Protein AF-A0A0F2NSH7-F1 (afdb_monomer)

pLDDT: mean 72.61, std 19.73, range [30.53, 94.56]

Solvent-accessible surface area (backbone atoms only — not comparable to full-atom values): 13017 Å² total; per-residue (Å²): 133,84,82,76,75,73,79,67,70,44,72,40,100,85,72,36,79,32,65,60,73,48,48,74,20,90,56,78,49,45,64,66,55,52,44,49,55,50,52,48,54,54,48,48,55,54,43,56,77,75,41,66,91,47,46,71,59,52,54,51,50,51,50,55,52,48,52,54,50,49,52,54,49,52,37,37,51,54,41,49,52,52,54,50,53,55,47,52,52,52,50,55,54,46,59,67,54,70,73,72,78,87,75,87,86,79,85,89,83,92,76,82,90,86,90,89,84,82,83,82,83,89,84,89,82,92,80,83,89,84,80,82,79,50,72,64,66,55,44,50,72,76,54,66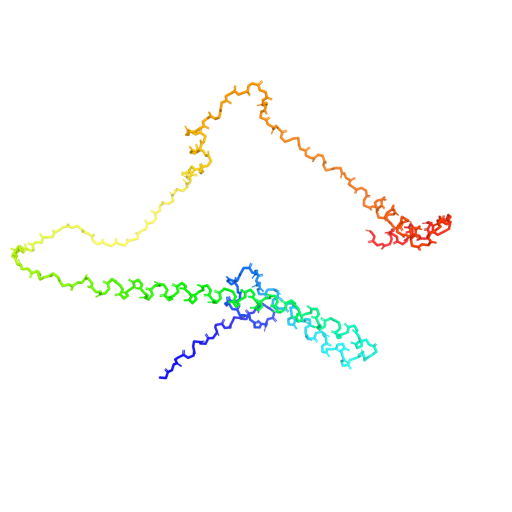,69,80,88,62,96,79,67,72,82,81,73,76,72,77,76,76,77,70,82,71,59,61,66,62,50,52,49,53,49,51,52,52,52,51,25,64,72,67,73,43,84,73,53,73,68,56,50,53,51,51,49,56,51,54,66,73,78,107

Foldseek 3Di:
DDPPPPQPWDADPVRDTDGPLLCPFPPRCDPVNRVVLVVVVVVLVVCVVPPVVCVVVSVVVVVVSVVVVVVSVVRSVVVVVVVVVVVVVVVVVVVVVVPPDDDDDDDDDDDDDDDDDDDDDDDDDDDDDDDPDDVVNVVCVVDVDDPPVPDDPPPPDDPPPPVPPVLVVQLVVVQVVVCVVVVHHDDPVVSVVSSVVSVVVD

Mean predicted aligned error: 22.43 Å

Sequence (202 aa):
MGDKKRQEMTLTASGHQYDRELSRVSVKVSPALQAVIANQHDLIEIIEKNSPDNQIFIDQHRTELSMVEDEIAGAFAGYTRKKEAAKAQRELKREHTAGVHEFPDNGAGSVKKSPRGRSSAEESGYMAGEYVESLDSLADRLSPGLPSAKFQPRTKAASDTVVLDVRRVALGASIRALANFLKRDLTEEEIRSVEKQVDSYL

Structure (mmCIF, N/CA/C/O backbone):
data_AF-A0A0F2NSH7-F1
#
_entry.id   AF-A0A0F2NSH7-F1
#
loop_
_atom_site.group_PDB
_atom_site.id
_atom_site.type_symbol
_atom_site.label_atom_id
_atom_site.label_alt_id
_atom_site.label_comp_id
_atom_site.label_asym_id
_atom_site.label_entity_id
_atom_site.label_seq_id
_atom_site.pdbx_PDB_ins_code
_atom_site.Cartn_x
_atom_site.Cartn_y
_atom_site.Cartn_z
_atom_site.occupancy
_atom_site.B_iso_or_equiv
_atom_site.auth_seq_id
_atom_site.auth_comp_id
_atom_site.auth_asym_id
_atom_site.auth_atom_id
_atom_site.pdbx_PDB_model_num
ATOM 1 N N . MET A 1 1 ? -6.862 7.687 -36.930 1.00 34.91 1 MET A N 1
ATOM 2 C CA . MET A 1 1 ? -7.543 7.615 -35.620 1.00 34.91 1 MET A CA 1
ATOM 3 C C . MET A 1 1 ? -6.711 6.700 -34.745 1.00 34.91 1 MET A C 1
ATOM 5 O O . MET A 1 1 ? -6.406 5.607 -35.192 1.00 34.91 1 MET A O 1
ATOM 9 N N . GLY A 1 2 ? -6.215 7.188 -33.608 1.00 39.38 2 GLY A N 1
ATOM 10 C CA . GLY A 1 2 ? -5.288 6.427 -32.769 1.00 39.38 2 GLY A CA 1
ATOM 11 C C . GLY A 1 2 ? -6.014 5.326 -32.007 1.00 39.38 2 GLY A C 1
ATOM 12 O O . GLY A 1 2 ? -6.948 5.616 -31.260 1.00 39.38 2 GLY A O 1
ATOM 13 N N . ASP A 1 3 ? -5.572 4.084 -32.184 1.00 41.97 3 ASP A N 1
ATOM 14 C CA . ASP A 1 3 ? -6.006 2.956 -31.370 1.00 41.97 3 ASP A CA 1
ATOM 15 C C . ASP A 1 3 ? -5.605 3.215 -29.914 1.00 41.97 3 ASP A C 1
ATOM 17 O O . ASP A 1 3 ? -4.444 3.075 -29.521 1.00 41.97 3 ASP A O 1
ATOM 21 N N . LYS A 1 4 ? -6.578 3.629 -29.094 1.00 49.88 4 LYS A N 1
ATOM 22 C CA . LYS A 1 4 ? -6.453 3.620 -27.636 1.00 49.88 4 LYS A CA 1
ATOM 23 C C . LYS A 1 4 ? -6.295 2.164 -27.220 1.00 49.88 4 LYS A C 1
ATOM 25 O O . LYS A 1 4 ? -7.274 1.430 -27.100 1.00 49.88 4 LYS A O 1
ATOM 30 N N . LYS A 1 5 ? -5.042 1.746 -27.064 1.00 53.28 5 LYS A N 1
ATOM 31 C CA . LYS A 1 5 ? -4.639 0.447 -26.534 1.00 53.28 5 LYS A CA 1
ATOM 32 C C . LYS A 1 5 ? -5.410 0.222 -25.230 1.00 53.28 5 LYS A C 1
ATOM 34 O O . LYS A 1 5 ? -5.138 0.898 -24.242 1.00 53.28 5 LYS A O 1
ATOM 39 N N . ARG A 1 6 ? -6.431 -0.643 -25.258 1.00 56.19 6 ARG A N 1
ATOM 40 C CA . ARG A 1 6 ? -7.222 -0.990 -24.070 1.00 56.19 6 ARG A CA 1
ATOM 41 C C . ARG A 1 6 ? -6.237 -1.472 -23.006 1.00 56.19 6 ARG A C 1
ATOM 43 O O . ARG A 1 6 ? -5.503 -2.423 -23.270 1.00 56.19 6 ARG A O 1
ATOM 50 N N . GLN A 1 7 ? -6.178 -0.788 -21.862 1.00 59.69 7 GLN A N 1
ATOM 51 C CA . GLN A 1 7 ? -5.489 -1.303 -20.679 1.00 59.69 7 GLN A CA 1
ATOM 52 C C . GLN A 1 7 ? -6.007 -2.726 -20.457 1.00 59.69 7 GLN A C 1
ATOM 54 O O . GLN A 1 7 ? -7.215 -2.932 -20.332 1.00 59.69 7 GLN A O 1
ATOM 59 N N . GLU A 1 8 ? -5.115 -3.715 -20.512 1.00 59.03 8 GLU A N 1
ATOM 60 C CA . GLU A 1 8 ? -5.460 -5.099 -20.193 1.00 59.03 8 GLU A CA 1
ATOM 61 C C . GLU A 1 8 ? -5.764 -5.163 -18.696 1.00 59.03 8 GLU A C 1
ATOM 63 O O . GLU A 1 8 ? -4.866 -5.327 -17.871 1.00 59.03 8 GLU A O 1
ATOM 68 N N . MET A 1 9 ? -7.037 -4.972 -18.356 1.00 63.38 9 MET A N 1
ATOM 69 C CA . MET A 1 9 ? -7.551 -5.128 -17.005 1.00 63.38 9 MET A CA 1
ATOM 70 C C . MET A 1 9 ? -7.772 -6.613 -16.742 1.00 63.38 9 MET A C 1
ATOM 72 O O . MET A 1 9 ? -8.576 -7.269 -17.405 1.00 63.38 9 MET A O 1
ATOM 76 N N . THR A 1 10 ? -7.029 -7.148 -15.782 1.00 72.88 10 THR A N 1
ATOM 77 C CA . THR A 1 10 ? -7.166 -8.533 -15.314 1.00 72.88 10 THR A CA 1
ATOM 78 C C . THR A 1 10 ? -7.850 -8.539 -13.956 1.00 72.88 10 THR A C 1
ATOM 80 O O . THR A 1 10 ? -7.548 -7.693 -13.123 1.00 72.88 10 THR A O 1
ATOM 83 N N . LEU A 1 11 ? -8.772 -9.474 -13.727 1.00 73.69 11 LEU A N 1
ATOM 84 C CA . LEU A 1 11 ? -9.446 -9.619 -12.436 1.00 73.69 11 LEU A CA 1
ATOM 85 C C . LEU A 1 11 ? -8.597 -10.460 -11.480 1.00 73.69 11 LEU A C 1
ATOM 87 O O . LEU A 1 11 ? -8.013 -11.471 -11.875 1.00 73.69 11 LEU A O 1
ATOM 91 N N . THR A 1 12 ? -8.537 -10.047 -10.218 1.00 72.44 12 THR A N 1
ATOM 92 C CA . THR A 1 12 ? -7.948 -10.834 -9.133 1.00 72.44 12 THR A CA 1
ATOM 93 C C . THR A 1 12 ? -8.912 -11.928 -8.669 1.00 72.44 12 THR A C 1
ATOM 95 O O . THR A 1 12 ? -10.106 -11.900 -8.967 1.00 72.44 12 THR A O 1
ATOM 98 N N . ALA A 1 13 ? -8.412 -12.893 -7.888 1.00 72.44 13 ALA A N 1
ATOM 99 C CA . ALA A 1 13 ? -9.240 -13.952 -7.301 1.00 72.44 13 ALA A CA 1
ATOM 100 C C . ALA A 1 13 ? -10.378 -13.419 -6.401 1.00 72.44 13 ALA A C 1
ATOM 102 O O . ALA A 1 13 ? -11.370 -14.112 -6.208 1.00 72.44 13 ALA A O 1
ATOM 103 N N . SER A 1 14 ? -10.256 -12.189 -5.884 1.00 71.00 14 SER A N 1
ATOM 104 C CA . SER A 1 14 ? -11.291 -11.496 -5.105 1.00 71.00 14 SER A CA 1
ATOM 105 C C . SER A 1 14 ? -12.252 -10.659 -5.963 1.00 71.00 14 SER A C 1
ATOM 107 O O . SER A 1 14 ? -13.019 -9.871 -5.419 1.00 71.00 14 SER A O 1
ATOM 109 N N . GLY A 1 15 ? -12.195 -10.765 -7.294 1.00 77.50 15 GLY A N 1
ATOM 110 C CA . GLY A 1 15 ? -13.061 -10.017 -8.213 1.00 77.50 15 GLY A CA 1
ATOM 111 C C . GLY A 1 15 ? -12.675 -8.549 -8.414 1.00 77.50 15 GLY A C 1
ATOM 112 O O . GLY A 1 15 ? -13.420 -7.810 -9.051 1.00 77.50 15 GLY A O 1
ATOM 113 N N . HIS A 1 16 ? -11.518 -8.120 -7.911 1.00 76.25 16 HIS A N 1
ATOM 114 C CA . HIS A 1 16 ? -11.056 -6.741 -8.044 1.00 76.25 16 HIS A CA 1
ATOM 115 C C . HIS A 1 16 ? -10.279 -6.540 -9.345 1.00 76.25 16 HIS A C 1
ATOM 117 O O . HIS A 1 16 ? -9.575 -7.439 -9.812 1.00 76.25 16 HIS A O 1
ATOM 123 N N . GLN A 1 17 ? -10.406 -5.360 -9.950 1.00 79.19 17 GLN A N 1
ATOM 124 C CA . GLN A 1 17 ? -9.679 -5.024 -11.173 1.00 79.19 17 GLN A CA 1
ATOM 125 C C . GLN A 1 17 ? -8.213 -4.721 -10.853 1.00 79.19 17 GLN A C 1
ATOM 127 O O . GLN A 1 17 ? -7.920 -3.988 -9.913 1.00 79.19 17 GLN A O 1
ATOM 132 N N . TYR A 1 18 ? -7.301 -5.286 -11.646 1.00 80.88 18 TYR A N 1
ATOM 133 C CA . TYR A 1 18 ? -5.862 -5.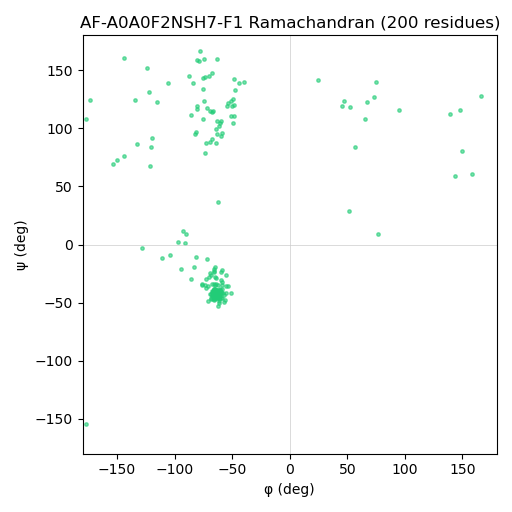094 -11.511 1.00 80.88 18 TYR A CA 1
ATOM 134 C C . TYR A 1 18 ? -5.231 -4.538 -12.794 1.00 80.88 18 TYR A C 1
ATOM 136 O O . TYR A 1 18 ? -5.441 -5.094 -13.880 1.00 80.88 18 TYR A O 1
ATOM 144 N N . ASP A 1 19 ? -4.409 -3.487 -12.664 1.00 79.50 19 ASP A N 1
ATOM 145 C CA . ASP A 1 19 ? -3.621 -2.930 -13.774 1.00 79.50 19 ASP A CA 1
ATOM 146 C C . ASP A 1 19 ? -2.288 -3.678 -13.937 1.00 79.50 19 ASP A C 1
ATOM 148 O O . ASP A 1 19 ? -1.359 -3.572 -13.128 1.00 79.50 19 ASP A O 1
ATOM 152 N N . ARG A 1 20 ? -2.174 -4.408 -15.049 1.00 79.38 20 ARG A N 1
ATOM 153 C CA . ARG A 1 20 ? -0.990 -5.193 -15.399 1.00 79.38 20 ARG A CA 1
ATOM 154 C C . ARG A 1 20 ? 0.255 -4.342 -15.644 1.00 79.38 20 ARG A C 1
ATOM 156 O O . ARG A 1 20 ? 1.365 -4.846 -15.456 1.00 79.38 20 ARG A O 1
ATOM 163 N N . GLU A 1 21 ? 0.129 -3.090 -16.074 1.00 76.94 21 GLU A N 1
ATOM 164 C CA . GLU A 1 21 ? 1.295 -2.233 -16.296 1.00 76.94 21 GLU A CA 1
ATOM 165 C C . GLU A 1 21 ? 1.936 -1.782 -14.972 1.00 76.94 21 GLU A C 1
ATOM 167 O O . GLU A 1 21 ? 3.164 -1.672 -14.910 1.00 76.94 21 GLU A O 1
ATOM 172 N N . LEU A 1 22 ? 1.149 -1.658 -13.895 1.00 75.62 22 LEU A N 1
ATOM 173 C CA . LEU A 1 22 ? 1.652 -1.368 -12.545 1.00 75.62 22 LEU A CA 1
ATOM 174 C C . LEU A 1 22 ? 2.522 -2.505 -11.974 1.00 75.62 22 LEU A C 1
ATOM 176 O O . LEU A 1 22 ? 3.426 -2.244 -11.183 1.00 75.62 22 LEU A O 1
ATOM 180 N N . SER A 1 23 ? 2.356 -3.748 -12.446 1.00 72.25 23 SER A N 1
ATOM 181 C CA . SER A 1 23 ? 3.211 -4.892 -12.061 1.00 72.25 23 SER A CA 1
ATOM 182 C C . SER A 1 23 ? 4.697 -4.715 -12.399 1.00 72.25 23 SER A C 1
ATOM 184 O O . SER A 1 23 ? 5.554 -5.384 -11.822 1.00 72.25 23 SER A O 1
ATOM 186 N N . ARG A 1 24 ? 5.010 -3.863 -13.384 1.00 73.69 24 ARG A N 1
ATOM 187 C CA . ARG A 1 24 ? 6.348 -3.742 -13.994 1.00 73.69 24 ARG A CA 1
ATOM 188 C C . ARG A 1 24 ? 7.182 -2.607 -13.405 1.00 73.69 24 ARG A C 1
ATOM 190 O O . ARG A 1 24 ? 8.288 -2.346 -13.878 1.00 73.69 24 ARG A O 1
ATOM 197 N N . VAL A 1 25 ? 6.632 -1.916 -12.416 1.00 77.12 25 VAL A N 1
ATOM 198 C CA . VAL A 1 25 ? 7.224 -0.755 -11.762 1.00 77.12 25 VAL A CA 1
ATOM 199 C C . VAL A 1 25 ? 8.257 -1.195 -10.721 1.00 77.12 25 VAL A C 1
ATOM 201 O O . VAL A 1 25 ? 8.249 -2.333 -10.259 1.00 77.12 25 VAL A O 1
ATOM 204 N N . SER A 1 26 ? 9.181 -0.302 -10.351 1.00 72.06 26 SER A N 1
ATOM 205 C CA . SER A 1 26 ? 10.174 -0.562 -9.296 1.00 72.06 26 SER A CA 1
ATOM 206 C C . SER A 1 26 ? 9.540 -0.865 -7.936 1.00 72.06 26 SER A C 1
ATOM 208 O O . SER A 1 26 ? 10.095 -1.643 -7.164 1.00 72.06 26 SER A O 1
ATOM 210 N N . VAL A 1 27 ? 8.371 -0.283 -7.665 1.00 77.88 27 VAL A N 1
ATOM 211 C CA . VAL A 1 27 ? 7.488 -0.689 -6.573 1.00 77.88 27 VAL A CA 1
ATOM 212 C C . VAL A 1 27 ? 6.705 -1.909 -7.055 1.00 77.88 27 VAL A C 1
ATOM 214 O O . VAL A 1 27 ? 5.991 -1.835 -8.054 1.00 77.88 27 VAL A O 1
ATOM 217 N N . LYS A 1 28 ? 6.863 -3.051 -6.376 1.00 78.69 28 LYS A N 1
ATOM 218 C CA . LYS A 1 28 ? 6.169 -4.298 -6.731 1.00 78.69 28 LYS A CA 1
ATOM 219 C C . LYS A 1 28 ? 4.693 -4.197 -6.358 1.00 78.69 28 LYS A C 1
ATOM 221 O O . LYS A 1 28 ? 4.287 -4.626 -5.281 1.00 78.69 28 LYS A O 1
ATOM 226 N N . VAL A 1 29 ? 3.886 -3.663 -7.265 1.00 80.56 29 VAL A N 1
ATOM 227 C CA . VAL A 1 29 ? 2.437 -3.596 -7.083 1.00 80.56 29 VAL A CA 1
ATOM 228 C C . VAL A 1 29 ? 1.831 -4.936 -7.477 1.00 80.56 29 VAL A C 1
ATOM 230 O O . VAL A 1 29 ? 1.600 -5.215 -8.654 1.00 80.56 29 VAL A O 1
ATOM 233 N N . SER A 1 30 ? 1.624 -5.809 -6.492 1.00 84.12 30 SER A N 1
ATOM 234 C CA . SER A 1 30 ? 1.001 -7.112 -6.715 1.00 84.12 30 SER A CA 1
ATOM 235 C C . SER A 1 30 ? -0.525 -6.988 -6.840 1.00 84.12 30 SER A C 1
ATOM 237 O O . SER A 1 30 ? -1.114 -6.044 -6.307 1.00 84.12 30 SER A O 1
ATOM 239 N N . PRO A 1 31 ? -1.194 -7.962 -7.483 1.00 84.06 31 PRO A N 1
ATOM 240 C CA . PRO A 1 31 ? -2.654 -8.050 -7.472 1.00 84.06 31 PRO A CA 1
ATOM 241 C C . PRO A 1 31 ? -3.264 -8.040 -6.070 1.00 84.06 31 PRO A C 1
ATOM 243 O O . PRO A 1 31 ? -4.307 -7.433 -5.851 1.00 84.06 31 PRO A O 1
ATOM 246 N N . ALA A 1 32 ? -2.581 -8.660 -5.106 1.00 84.94 32 ALA A N 1
ATOM 247 C CA . ALA A 1 32 ? -3.005 -8.651 -3.714 1.00 84.94 32 ALA A CA 1
ATOM 248 C C . ALA A 1 32 ? -2.973 -7.237 -3.113 1.00 84.94 32 ALA A C 1
ATOM 250 O O . ALA A 1 32 ? -3.920 -6.857 -2.438 1.00 84.94 32 ALA A O 1
ATOM 251 N N . LEU A 1 33 ? -1.935 -6.440 -3.394 1.00 88.00 33 LEU A N 1
ATOM 252 C CA . LEU A 1 33 ? -1.833 -5.072 -2.878 1.00 88.00 33 LEU A CA 1
ATOM 253 C C . LEU A 1 33 ? -2.955 -4.174 -3.413 1.00 88.00 33 LEU A C 1
ATOM 255 O O . LEU A 1 33 ? -3.568 -3.451 -2.637 1.00 88.00 33 LEU A O 1
ATOM 259 N N . GLN A 1 34 ? -3.268 -4.256 -4.709 1.00 87.06 34 GLN A N 1
ATOM 260 C CA . GLN A 1 34 ? -4.369 -3.472 -5.286 1.00 87.06 34 GLN A CA 1
ATOM 261 C C . GLN A 1 34 ? -5.731 -3.890 -4.722 1.00 87.06 34 GLN A C 1
ATOM 263 O O . GLN A 1 34 ? -6.562 -3.034 -4.443 1.00 87.06 34 GLN A O 1
ATOM 268 N N . ALA A 1 35 ? -5.940 -5.191 -4.490 1.00 88.88 35 ALA A N 1
ATOM 269 C CA . ALA A 1 35 ? -7.152 -5.673 -3.835 1.00 88.88 35 ALA A CA 1
ATOM 270 C C . ALA A 1 35 ? -7.257 -5.181 -2.382 1.00 88.88 35 ALA A C 1
ATOM 272 O O . ALA A 1 35 ? -8.342 -4.827 -1.942 1.00 88.88 35 ALA A O 1
ATOM 273 N N . VAL A 1 36 ? -6.144 -5.117 -1.641 1.00 91.62 36 VAL A N 1
ATOM 274 C CA . VAL A 1 36 ? -6.137 -4.552 -0.283 1.00 91.62 36 VAL A CA 1
ATOM 275 C C . VAL A 1 36 ? -6.475 -3.064 -0.312 1.00 91.62 36 VAL A C 1
ATOM 277 O O . VAL A 1 36 ? -7.334 -2.652 0.453 1.00 91.62 36 VAL A O 1
ATOM 280 N N . ILE A 1 37 ? -5.857 -2.279 -1.198 1.00 91.88 37 ILE A N 1
ATOM 281 C CA . ILE A 1 37 ? -6.139 -0.839 -1.346 1.00 91.88 37 ILE A CA 1
ATOM 282 C C . ILE A 1 37 ? -7.630 -0.607 -1.622 1.00 91.88 37 ILE A C 1
ATOM 284 O O . ILE A 1 37 ? -8.271 0.180 -0.931 1.00 91.88 37 ILE A O 1
ATOM 288 N N . ALA A 1 38 ? -8.206 -1.352 -2.565 1.00 91.12 38 ALA A N 1
ATOM 289 C CA . ALA A 1 38 ? -9.626 -1.252 -2.883 1.00 91.12 38 ALA A CA 1
ATOM 290 C C . ALA A 1 38 ? -10.530 -1.668 -1.707 1.00 91.12 38 ALA A C 1
ATOM 292 O O . ALA A 1 38 ? -11.441 -0.929 -1.350 1.00 91.12 38 ALA A O 1
ATOM 293 N N . ASN A 1 39 ? -10.222 -2.784 -1.036 1.00 93.69 39 ASN A N 1
ATOM 294 C CA . ASN A 1 39 ? -10.959 -3.210 0.156 1.00 93.69 39 ASN A CA 1
ATOM 295 C C . ASN A 1 39 ? -10.921 -2.154 1.277 1.00 93.69 39 ASN A C 1
ATOM 297 O O . ASN A 1 39 ? -11.879 -2.035 2.036 1.00 93.69 39 ASN A O 1
ATOM 301 N N . GLN A 1 40 ? -9.812 -1.420 1.426 1.00 93.56 40 GLN A N 1
ATOM 302 C CA . GLN A 1 40 ? -9.699 -0.367 2.438 1.00 93.56 40 GLN A CA 1
ATOM 303 C C . GLN A 1 40 ? -10.534 0.866 2.074 1.00 93.56 40 GLN A C 1
ATOM 305 O O . GLN A 1 40 ? -11.168 1.434 2.960 1.00 93.56 40 GLN A O 1
ATOM 310 N N . HIS A 1 41 ? -10.618 1.239 0.792 1.00 93.56 41 HIS A N 1
ATOM 311 C CA . HIS A 1 41 ? -11.558 2.274 0.336 1.00 93.56 41 HIS A CA 1
ATOM 312 C C . HIS A 1 41 ? -13.010 1.888 0.637 1.00 93.56 41 HIS A C 1
ATOM 314 O O . HIS A 1 41 ? -13.741 2.681 1.231 1.00 93.56 41 HIS A O 1
ATOM 320 N N . ASP A 1 42 ? -13.399 0.647 0.332 1.00 92.81 42 ASP A N 1
ATOM 321 C CA . ASP A 1 42 ? -14.736 0.131 0.646 1.00 92.81 42 ASP A CA 1
ATOM 322 C C . ASP A 1 42 ? -15.010 0.154 2.159 1.00 92.81 42 ASP A C 1
ATOM 324 O O . ASP A 1 42 ? -16.087 0.550 2.611 1.00 92.81 42 ASP A O 1
ATOM 328 N N . LEU A 1 43 ? -14.022 -0.243 2.967 1.00 91.19 43 LEU A N 1
ATOM 329 C CA . LEU A 1 43 ? -14.136 -0.234 4.422 1.00 91.19 43 LEU A CA 1
ATOM 330 C C . LEU A 1 43 ? -14.314 1.189 4.964 1.00 91.19 43 LEU A C 1
ATOM 332 O O . LEU A 1 43 ? -15.170 1.410 5.821 1.00 91.19 43 LEU A O 1
ATOM 336 N N . ILE A 1 44 ? -13.549 2.152 4.448 1.00 92.69 44 ILE A N 1
ATOM 337 C CA . ILE A 1 44 ? -13.683 3.569 4.798 1.00 92.69 44 ILE A CA 1
ATOM 338 C C . ILE A 1 44 ? -15.096 4.061 4.478 1.00 92.69 44 ILE A C 1
ATOM 340 O O . ILE A 1 44 ? -15.723 4.674 5.340 1.00 92.69 44 ILE A O 1
ATOM 344 N N . GLU A 1 45 ? -15.639 3.752 3.298 1.00 91.06 45 GLU A N 1
ATOM 345 C CA . GLU A 1 45 ? -17.009 4.146 2.950 1.00 91.06 45 GLU A CA 1
ATOM 346 C C . GLU A 1 45 ? -18.063 3.549 3.890 1.00 91.06 45 GLU A C 1
ATOM 348 O O . GLU A 1 45 ? -19.048 4.210 4.231 1.00 91.06 45 GLU A O 1
ATOM 353 N N . ILE A 1 46 ? -17.892 2.287 4.293 1.00 91.19 46 ILE A N 1
ATOM 354 C CA . ILE A 1 46 ? -18.815 1.620 5.217 1.00 91.19 46 ILE A CA 1
ATOM 355 C C . ILE A 1 46 ? -18.738 2.270 6.600 1.00 91.19 46 ILE A C 1
ATOM 357 O O . ILE A 1 46 ? -19.777 2.512 7.217 1.00 91.19 46 ILE A O 1
ATOM 361 N N . ILE A 1 47 ? -17.535 2.561 7.096 1.00 89.81 47 ILE A N 1
ATOM 362 C CA . ILE A 1 47 ? -17.346 3.169 8.417 1.00 89.81 47 ILE A CA 1
ATOM 363 C C . ILE A 1 47 ? -17.869 4.608 8.425 1.00 89.81 47 ILE A C 1
ATOM 365 O O . ILE A 1 47 ? -18.581 4.978 9.353 1.00 89.81 47 ILE A O 1
ATOM 369 N N . GLU A 1 48 ? -17.608 5.393 7.379 1.00 88.81 48 GLU A N 1
ATOM 370 C CA . GLU A 1 48 ? -18.088 6.777 7.259 1.00 88.81 48 GLU A CA 1
ATOM 371 C C . GLU A 1 48 ? -19.621 6.861 7.313 1.00 88.81 48 GLU A C 1
ATOM 373 O O . GLU A 1 48 ? -20.180 7.728 7.982 1.00 88.81 48 GLU A O 1
ATOM 378 N N . LYS A 1 49 ? -20.320 5.901 6.694 1.00 88.94 49 LYS A N 1
ATOM 379 C CA . LYS A 1 49 ? -21.791 5.823 6.726 1.00 88.94 49 LYS A CA 1
ATOM 380 C C . LYS A 1 49 ? -22.355 5.428 8.096 1.00 88.94 49 LYS A C 1
ATOM 382 O O . LYS A 1 49 ? -23.491 5.783 8.398 1.00 88.94 49 LYS A O 1
ATOM 387 N N . ASN A 1 50 ? -21.601 4.681 8.905 1.00 89.62 50 ASN A N 1
ATOM 388 C CA . ASN A 1 50 ? -22.094 4.075 10.150 1.00 89.62 50 ASN A CA 1
ATOM 389 C C . ASN A 1 50 ? -21.503 4.689 11.431 1.00 89.62 50 ASN A C 1
ATOM 391 O O . ASN A 1 50 ? -21.959 4.366 12.527 1.00 89.62 50 ASN A O 1
ATOM 395 N N . SER A 1 51 ? -20.464 5.522 11.345 1.00 85.81 51 SER A N 1
ATOM 396 C CA . SER A 1 51 ? -19.728 6.034 12.510 1.00 85.81 51 SER A CA 1
ATOM 397 C C . SER A 1 51 ? -19.134 7.428 12.248 1.00 85.81 51 SER A C 1
ATOM 399 O O . SER A 1 51 ? -17.915 7.561 12.116 1.00 85.81 51 SER A O 1
ATOM 401 N N . PRO A 1 52 ? -19.974 8.481 12.211 1.00 82.12 52 PRO A N 1
ATOM 402 C CA . PRO A 1 52 ? -19.535 9.848 11.911 1.00 82.12 52 PRO A CA 1
ATOM 403 C C . PRO A 1 52 ? -18.606 10.438 12.984 1.00 82.12 52 PRO A C 1
ATOM 405 O O . PRO A 1 52 ? -17.798 11.313 12.689 1.00 82.12 52 PRO A O 1
ATOM 408 N N . ASP A 1 53 ? -18.658 9.931 14.218 1.00 87.62 53 ASP A N 1
ATOM 409 C CA . ASP A 1 53 ? -17.802 10.398 15.319 1.00 87.62 53 ASP A CA 1
ATOM 410 C C . ASP A 1 53 ? -16.309 10.113 15.071 1.00 87.62 53 ASP A C 1
ATOM 412 O O . ASP A 1 53 ? -15.437 10.760 15.650 1.00 87.62 53 ASP A O 1
ATOM 416 N N . ASN A 1 54 ? -16.002 9.177 14.167 1.00 87.44 54 ASN A N 1
ATOM 417 C CA . ASN A 1 54 ? -14.638 8.791 13.816 1.00 87.44 54 ASN A CA 1
ATOM 418 C C . ASN A 1 54 ? -14.077 9.558 12.609 1.00 87.44 54 ASN A C 1
ATOM 420 O O . ASN A 1 54 ? -13.018 9.177 12.112 1.00 87.44 54 ASN A O 1
ATOM 424 N N . GLN A 1 55 ? -14.736 10.629 12.143 1.00 88.44 55 GLN A N 1
ATOM 425 C CA . GLN A 1 55 ? -14.363 11.332 10.907 1.00 88.44 55 GLN A CA 1
ATOM 426 C C . GLN A 1 55 ? -12.875 11.706 10.845 1.00 88.44 55 GLN A C 1
ATOM 428 O O . GLN A 1 55 ? -12.231 11.484 9.827 1.00 88.44 55 GLN A O 1
ATOM 433 N N . ILE A 1 56 ? -12.293 12.175 11.954 1.00 90.69 56 ILE A N 1
ATOM 434 C CA . ILE A 1 56 ? -10.868 12.548 12.023 1.00 90.69 56 ILE A CA 1
ATOM 435 C C . ILE A 1 56 ? -9.957 11.353 11.701 1.00 90.69 56 ILE A C 1
ATOM 437 O O . ILE A 1 56 ? -8.965 11.497 10.990 1.00 90.69 56 ILE A O 1
ATOM 441 N N . PHE A 1 57 ? -10.292 10.162 12.199 1.00 92.44 57 PHE A N 1
ATOM 442 C CA . PHE A 1 57 ? -9.523 8.946 11.933 1.00 92.44 57 PHE A CA 1
ATOM 443 C C . PHE A 1 57 ? -9.737 8.437 10.507 1.00 92.44 57 PHE A C 1
ATOM 445 O O . PHE A 1 57 ? -8.801 7.930 9.895 1.00 92.44 57 PHE A O 1
ATOM 452 N N . ILE A 1 58 ? -10.948 8.597 9.968 1.00 92.69 58 ILE A N 1
ATOM 453 C CA . ILE A 1 58 ? -11.282 8.235 8.585 1.00 92.69 58 ILE A CA 1
ATOM 454 C C . ILE A 1 58 ? -10.515 9.128 7.604 1.00 92.69 58 ILE A C 1
ATOM 456 O O . ILE A 1 58 ? -9.903 8.621 6.666 1.00 92.69 58 ILE A O 1
ATOM 460 N N . ASP A 1 59 ? -10.492 10.438 7.845 1.00 92.25 59 ASP A N 1
ATOM 461 C CA . ASP A 1 59 ? -9.780 11.409 7.012 1.00 92.25 59 ASP A CA 1
ATOM 462 C C . ASP A 1 59 ? -8.261 11.193 7.077 1.00 92.25 59 ASP A C 1
ATOM 464 O O . ASP A 1 59 ? -7.574 11.236 6.051 1.00 92.25 59 ASP A O 1
ATOM 468 N N . GLN A 1 60 ? -7.731 10.884 8.266 1.00 94.38 60 GLN A N 1
ATOM 469 C CA . GLN A 1 60 ? -6.328 10.506 8.430 1.00 94.38 60 GLN A CA 1
ATOM 470 C C . GLN A 1 60 ? -6.002 9.235 7.637 1.00 94.38 60 GLN A C 1
ATOM 472 O O . GLN A 1 60 ? -5.045 9.226 6.865 1.00 94.38 60 GLN A O 1
ATOM 477 N N . HIS A 1 61 ? -6.826 8.190 7.763 1.00 94.12 61 HIS A N 1
ATOM 478 C CA . HIS A 1 61 ? -6.629 6.944 7.026 1.00 94.12 61 HIS A CA 1
ATOM 479 C C . HIS A 1 61 ? -6.701 7.184 5.511 1.00 94.12 61 HIS A C 1
ATOM 481 O O . HIS A 1 61 ? -5.827 6.719 4.787 1.00 94.12 61 HIS A O 1
ATOM 487 N N . ARG A 1 62 ? -7.674 7.965 5.016 1.00 93.56 62 ARG A N 1
ATOM 488 C CA . ARG A 1 62 ? -7.757 8.361 3.596 1.00 93.56 62 ARG A CA 1
ATOM 489 C C . ARG A 1 62 ? -6.485 9.044 3.114 1.00 93.56 62 ARG A C 1
ATOM 491 O O . ARG A 1 62 ? -6.020 8.761 2.014 1.00 93.56 62 ARG A O 1
ATOM 498 N N . THR A 1 63 ? -5.922 9.926 3.935 1.00 94.56 63 THR A N 1
ATOM 499 C CA . THR A 1 63 ? -4.683 10.636 3.604 1.00 94.56 63 THR A CA 1
ATOM 500 C C . THR A 1 63 ? -3.509 9.663 3.499 1.00 94.56 63 THR A C 1
ATOM 502 O O . THR A 1 63 ? -2.763 9.709 2.525 1.00 94.56 63 THR A O 1
ATOM 505 N N . GLU A 1 64 ? -3.371 8.736 4.448 1.00 93.62 64 GLU A N 1
ATOM 506 C CA . GLU A 1 64 ? -2.331 7.699 4.415 1.00 93.62 64 GLU A CA 1
ATOM 507 C C . GLU A 1 64 ? -2.469 6.787 3.189 1.00 93.62 64 GLU A C 1
ATOM 509 O O . GLU A 1 64 ? -1.482 6.486 2.517 1.00 93.62 64 GLU A O 1
ATOM 514 N N . LEU A 1 65 ? -3.699 6.402 2.850 1.00 94.56 65 LEU A N 1
ATOM 515 C CA . LEU A 1 65 ? -4.005 5.587 1.676 1.00 94.56 65 LEU A CA 1
ATOM 516 C C . LEU A 1 65 ? -3.660 6.327 0.375 1.00 94.56 65 LEU A C 1
ATOM 518 O O . LEU A 1 65 ? -3.005 5.757 -0.497 1.00 94.56 65 LEU A O 1
ATOM 522 N N . SER A 1 66 ? -3.995 7.618 0.291 1.00 93.69 66 SER A N 1
ATOM 523 C CA . SER A 1 66 ? -3.617 8.486 -0.829 1.00 93.69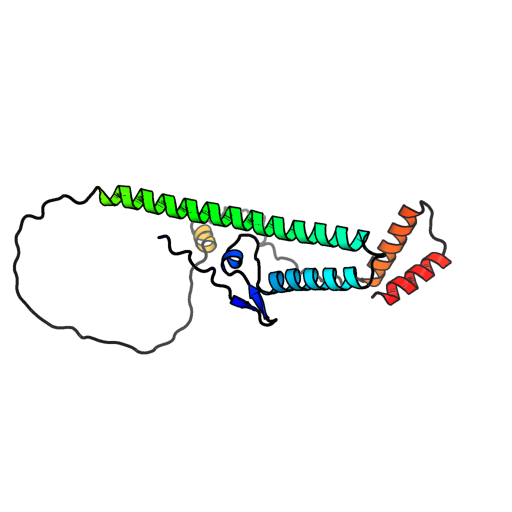 66 SER A CA 1
ATOM 524 C C . SER A 1 66 ? -2.098 8.604 -0.977 1.00 93.69 66 SER A C 1
ATOM 526 O O . SER A 1 66 ? -1.594 8.578 -2.095 1.00 93.69 66 SER A O 1
ATOM 528 N N . MET A 1 67 ? -1.341 8.688 0.123 1.00 92.62 67 MET A N 1
ATOM 529 C CA . MET A 1 67 ? 0.127 8.731 0.064 1.00 92.62 67 MET A CA 1
ATOM 530 C C . MET A 1 67 ? 0.721 7.450 -0.535 1.00 92.62 67 MET A C 1
ATOM 532 O O . MET A 1 67 ? 1.673 7.512 -1.315 1.00 92.62 67 MET A O 1
ATOM 536 N N . VAL A 1 68 ? 0.156 6.287 -0.195 1.00 91.69 68 VAL A N 1
ATOM 537 C CA . VAL A 1 68 ? 0.569 5.000 -0.776 1.00 91.69 68 VAL A CA 1
ATOM 538 C C . VAL A 1 68 ? 0.277 4.968 -2.278 1.00 91.69 68 VAL A C 1
ATOM 540 O O . VAL A 1 68 ? 1.117 4.530 -3.070 1.00 91.69 68 VAL A O 1
ATOM 543 N N . GLU A 1 69 ? -0.894 5.452 -2.691 1.00 91.56 69 GLU A N 1
ATOM 544 C CA . GLU A 1 69 ? -1.273 5.544 -4.103 1.00 91.56 69 GLU A CA 1
ATOM 545 C C . GLU A 1 69 ? -0.368 6.508 -4.883 1.00 91.56 69 GLU A C 1
ATOM 547 O O . GLU A 1 69 ? 0.068 6.176 -5.990 1.00 91.56 69 GLU A O 1
ATOM 552 N N . ASP A 1 70 ? -0.001 7.646 -4.292 1.00 91.88 70 ASP A N 1
ATOM 553 C CA . ASP A 1 70 ? 0.923 8.619 -4.880 1.00 91.88 70 ASP A CA 1
ATOM 554 C C . ASP A 1 70 ? 2.331 8.041 -5.070 1.00 91.88 70 ASP A C 1
ATOM 556 O O . ASP A 1 70 ? 2.967 8.274 -6.104 1.00 91.88 70 ASP A O 1
ATOM 560 N N . GLU A 1 71 ? 2.828 7.242 -4.122 1.00 90.44 71 GLU A N 1
ATOM 561 C CA . GLU A 1 71 ? 4.119 6.562 -4.261 1.00 90.44 71 GLU A CA 1
ATOM 562 C C . GLU A 1 71 ? 4.094 5.551 -5.420 1.00 90.44 71 GLU A C 1
ATOM 564 O O . GLU A 1 71 ? 5.012 5.508 -6.252 1.00 90.44 71 GLU A O 1
ATOM 569 N N . ILE A 1 72 ? 3.007 4.781 -5.531 1.00 90.00 72 ILE A N 1
ATOM 570 C CA . ILE A 1 72 ? 2.783 3.848 -6.640 1.00 90.00 72 ILE A CA 1
ATOM 571 C C . ILE A 1 72 ? 2.719 4.601 -7.977 1.00 90.00 72 ILE A C 1
ATOM 573 O O . ILE A 1 72 ? 3.387 4.210 -8.944 1.00 90.00 72 ILE A O 1
ATOM 577 N N . ALA A 1 73 ? 1.961 5.696 -8.037 1.00 88.88 73 ALA A N 1
ATOM 578 C CA . ALA A 1 73 ? 1.808 6.522 -9.228 1.00 88.88 73 ALA A CA 1
ATOM 579 C C . ALA A 1 73 ? 3.134 7.175 -9.640 1.00 88.88 73 ALA A C 1
ATOM 581 O O . ALA A 1 73 ? 3.507 7.141 -10.817 1.00 88.88 73 ALA A O 1
ATOM 582 N N . GLY A 1 74 ? 3.896 7.707 -8.683 1.00 88.75 74 GLY A N 1
ATOM 583 C CA . GLY A 1 74 ? 5.214 8.295 -8.912 1.00 88.75 74 GLY A CA 1
ATOM 584 C C . GLY A 1 74 ? 6.207 7.274 -9.466 1.00 88.75 74 GLY A C 1
ATOM 585 O O . GLY A 1 74 ? 6.907 7.538 -10.454 1.00 88.75 74 GLY A O 1
ATOM 586 N N . ALA A 1 75 ? 6.217 6.067 -8.903 1.00 86.81 75 ALA A N 1
ATOM 587 C CA . ALA A 1 75 ? 7.041 4.981 -9.407 1.00 86.81 75 ALA A CA 1
ATOM 588 C C . ALA A 1 75 ? 6.619 4.568 -10.833 1.00 86.81 75 ALA A C 1
ATOM 590 O O . ALA A 1 75 ? 7.479 4.372 -11.703 1.00 86.81 75 ALA A O 1
ATOM 591 N N . PHE A 1 76 ? 5.313 4.493 -11.115 1.00 87.69 76 PHE A N 1
ATOM 592 C CA . PHE A 1 76 ? 4.791 4.162 -12.444 1.00 87.69 76 PHE A CA 1
ATOM 593 C C . PHE A 1 76 ? 5.102 5.238 -13.486 1.00 87.69 76 PHE A C 1
ATOM 595 O O . PHE A 1 76 ? 5.500 4.919 -14.610 1.00 87.69 76 PHE A O 1
ATOM 602 N N . ALA A 1 77 ? 5.001 6.515 -13.122 1.00 87.12 77 ALA A N 1
ATOM 603 C CA . ALA A 1 77 ? 5.410 7.623 -13.975 1.00 87.12 77 ALA A CA 1
ATOM 604 C C . ALA A 1 77 ? 6.906 7.526 -14.314 1.00 87.12 77 ALA A C 1
ATOM 606 O O . ALA A 1 77 ? 7.302 7.695 -15.470 1.00 87.12 77 ALA A O 1
ATOM 607 N N . GLY A 1 78 ? 7.741 7.168 -13.332 1.00 85.75 78 GLY A N 1
ATOM 608 C CA . GLY A 1 78 ? 9.159 6.881 -13.541 1.00 85.75 78 GLY A CA 1
ATOM 609 C C . GLY A 1 78 ? 9.400 5.718 -14.511 1.00 85.75 78 GLY A C 1
ATOM 610 O O . GLY A 1 78 ? 10.237 5.825 -15.411 1.00 85.75 78 GLY A O 1
ATOM 611 N N . TYR A 1 79 ? 8.651 4.621 -14.374 1.00 86.69 79 TYR A N 1
ATOM 612 C CA . TYR A 1 79 ? 8.696 3.489 -15.304 1.00 86.69 79 TYR A CA 1
ATOM 613 C C . TYR A 1 79 ? 8.280 3.893 -16.725 1.00 86.69 79 TYR A C 1
ATOM 615 O O . TYR A 1 79 ? 8.983 3.579 -17.687 1.00 86.69 79 TYR A O 1
ATOM 623 N N . THR A 1 80 ? 7.183 4.635 -16.860 1.00 86.06 80 THR A N 1
ATOM 624 C CA . THR A 1 80 ? 6.642 5.074 -18.152 1.00 86.06 80 THR A CA 1
ATOM 625 C C . THR A 1 80 ? 7.619 5.993 -18.875 1.00 86.06 80 THR A C 1
ATOM 627 O O . THR A 1 80 ? 7.946 5.733 -20.030 1.00 86.06 80 THR A O 1
ATOM 630 N N . ARG A 1 81 ? 8.212 6.971 -18.175 1.00 88.12 81 ARG A N 1
ATOM 631 C CA . ARG A 1 81 ? 9.273 7.827 -18.734 1.00 88.12 81 ARG A CA 1
ATOM 632 C C . ARG A 1 81 ? 10.468 7.015 -19.239 1.00 88.12 81 ARG A C 1
ATOM 634 O O . ARG A 1 81 ? 10.968 7.270 -20.331 1.00 88.12 81 ARG A O 1
ATOM 641 N N . LYS A 1 82 ? 10.915 6.004 -18.482 1.00 87.25 82 LYS A N 1
ATOM 642 C CA . LYS A 1 82 ? 12.010 5.109 -18.908 1.00 87.25 82 LYS A CA 1
ATOM 643 C C . LYS A 1 82 ? 11.623 4.274 -20.135 1.00 87.25 82 LYS A C 1
ATOM 645 O O . LYS A 1 82 ? 12.430 4.125 -21.051 1.00 87.25 82 LYS A O 1
ATOM 650 N N . LYS A 1 83 ? 10.396 3.746 -20.170 1.00 87.75 83 LYS A N 1
ATOM 651 C CA . LYS A 1 83 ? 9.838 2.962 -21.286 1.00 87.75 83 LYS A CA 1
ATOM 652 C C . LYS A 1 83 ? 9.742 3.805 -22.563 1.00 87.75 83 LYS A C 1
ATOM 654 O O . LYS A 1 83 ? 10.144 3.334 -23.625 1.00 87.75 83 LYS A O 1
ATOM 659 N N . GLU A 1 84 ? 9.266 5.044 -22.461 1.00 87.00 84 GLU A N 1
ATOM 660 C CA . GLU A 1 84 ? 9.185 5.989 -23.581 1.00 87.00 84 GLU A CA 1
ATOM 661 C C . GLU A 1 84 ? 10.567 6.431 -24.068 1.00 87.00 84 GLU A C 1
ATOM 663 O O . GLU A 1 84 ? 10.827 6.369 -25.268 1.00 87.00 84 GLU A O 1
ATOM 668 N N . ALA A 1 85 ? 11.498 6.761 -23.166 1.00 87.62 85 ALA A N 1
ATOM 669 C CA . ALA A 1 85 ? 12.875 7.097 -23.535 1.00 87.62 85 ALA A CA 1
ATOM 670 C C . ALA A 1 85 ? 13.579 5.936 -24.262 1.00 87.62 85 ALA A C 1
ATOM 672 O O . ALA A 1 85 ? 14.249 6.140 -25.275 1.00 87.62 85 ALA A O 1
ATOM 673 N N . ALA A 1 86 ? 13.384 4.698 -23.795 1.00 86.19 86 ALA A N 1
ATOM 674 C CA . ALA A 1 86 ? 13.913 3.512 -24.462 1.00 86.19 86 ALA A CA 1
ATOM 675 C C . ALA A 1 86 ? 13.292 3.297 -25.854 1.00 86.19 86 ALA A C 1
ATOM 677 O O . ALA A 1 86 ? 13.976 2.835 -26.769 1.00 86.19 86 ALA A O 1
ATOM 678 N N . LYS A 1 87 ? 12.009 3.634 -26.033 1.00 88.12 87 LYS A N 1
ATOM 679 C CA . LYS A 1 87 ? 11.336 3.579 -27.335 1.00 88.12 87 LYS A CA 1
ATOM 680 C C . LYS A 1 87 ? 11.882 4.649 -28.289 1.00 88.12 87 LYS A C 1
ATOM 682 O O . LYS A 1 87 ? 12.275 4.294 -29.397 1.00 88.12 87 LYS A O 1
ATOM 687 N N . ALA A 1 88 ? 12.017 5.893 -27.832 1.00 85.69 88 ALA A N 1
ATOM 688 C CA . ALA A 1 88 ? 12.588 6.991 -28.614 1.00 85.69 88 ALA A CA 1
ATOM 689 C C . ALA A 1 88 ? 14.036 6.699 -29.055 1.00 85.69 88 ALA A C 1
ATOM 691 O O . ALA A 1 88 ? 14.395 6.912 -30.209 1.00 85.69 88 ALA A O 1
ATOM 692 N N . GLN A 1 89 ? 14.865 6.107 -28.184 1.00 84.00 89 GLN A N 1
ATOM 693 C CA . GLN A 1 89 ? 16.219 5.680 -28.567 1.00 84.00 89 GLN A CA 1
ATOM 694 C C . GLN A 1 89 ? 16.229 4.583 -29.640 1.00 84.00 89 GLN A C 1
ATOM 696 O O . GLN A 1 89 ? 17.142 4.537 -30.464 1.00 84.00 89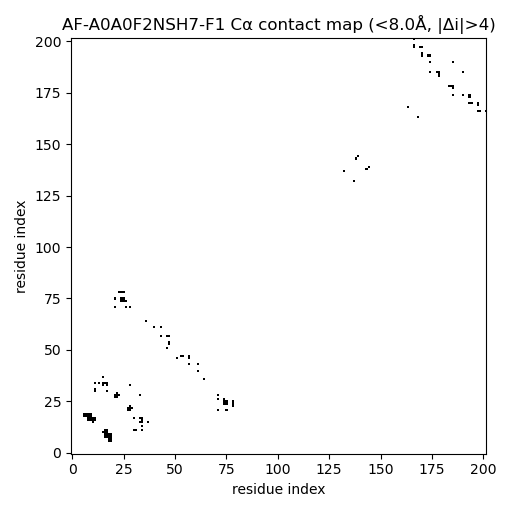 GLN A O 1
ATOM 701 N N . ARG A 1 90 ? 15.248 3.672 -29.636 1.00 83.00 90 ARG A N 1
ATOM 702 C CA . ARG A 1 90 ? 15.121 2.639 -30.678 1.00 83.00 90 ARG A CA 1
ATOM 703 C C . ARG A 1 90 ? 14.672 3.231 -32.009 1.00 83.00 90 ARG A C 1
ATOM 705 O O . ARG A 1 90 ? 15.133 2.759 -33.043 1.00 83.00 90 ARG A O 1
ATOM 712 N N . GLU A 1 91 ? 13.805 4.237 -31.981 1.00 81.12 91 GLU A N 1
ATOM 713 C CA . GLU A 1 91 ? 13.375 4.975 -33.174 1.00 81.12 91 GLU A CA 1
ATOM 714 C C . GLU A 1 91 ? 14.554 5.754 -33.779 1.00 81.12 91 GLU A C 1
ATOM 716 O O . GLU A 1 91 ? 14.877 5.521 -34.941 1.00 81.12 91 GLU A O 1
ATOM 721 N N . LEU A 1 92 ? 15.324 6.496 -32.972 1.00 78.12 92 LEU A N 1
ATOM 722 C CA . LEU A 1 92 ? 16.550 7.177 -33.424 1.00 78.12 92 LEU A CA 1
ATOM 723 C C . LEU A 1 92 ? 17.591 6.214 -34.021 1.00 78.12 92 LEU A C 1
ATOM 725 O O . LEU A 1 92 ? 18.196 6.500 -35.051 1.00 78.12 92 LEU A O 1
ATOM 729 N N . LYS A 1 93 ? 17.799 5.040 -33.405 1.00 79.38 93 L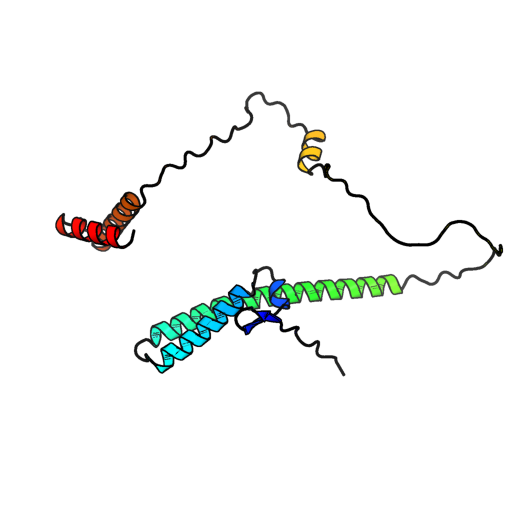YS A N 1
ATOM 730 C CA . LYS A 1 93 ? 18.716 4.016 -33.941 1.00 79.38 93 LYS A CA 1
ATOM 731 C C . LYS A 1 93 ? 18.215 3.401 -35.250 1.00 79.38 93 LYS A C 1
ATOM 733 O O . LYS A 1 93 ? 19.036 3.055 -36.098 1.00 79.38 93 LYS A O 1
ATOM 738 N N . ARG A 1 94 ? 16.896 3.257 -35.422 1.00 76.81 94 ARG A N 1
ATOM 739 C CA . ARG A 1 94 ? 16.280 2.789 -36.674 1.00 76.81 94 ARG A CA 1
ATOM 740 C C . ARG A 1 94 ? 16.411 3.818 -37.788 1.00 76.81 94 ARG A C 1
ATOM 742 O O . ARG A 1 94 ? 16.762 3.438 -38.896 1.00 76.81 94 ARG A O 1
ATOM 749 N N . GLU A 1 95 ? 16.195 5.094 -37.499 1.00 70.81 95 GLU A N 1
ATOM 750 C CA . GLU A 1 95 ? 16.379 6.172 -38.477 1.00 70.81 95 GLU A CA 1
ATOM 751 C C . GLU A 1 95 ? 17.845 6.278 -38.920 1.00 70.81 95 GLU A C 1
ATOM 753 O O . GLU A 1 95 ? 18.125 6.376 -40.112 1.00 70.81 95 GLU A O 1
ATOM 758 N N . HIS A 1 9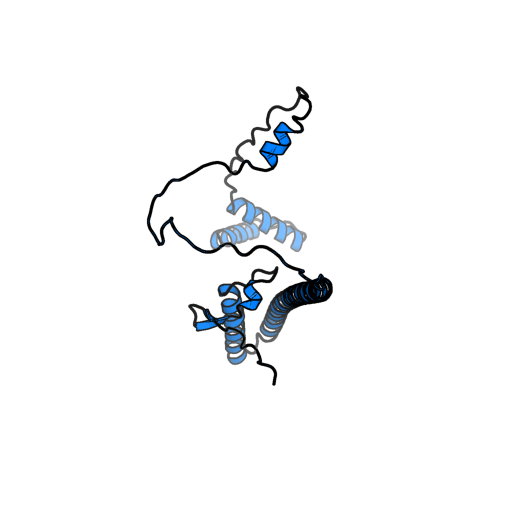6 ? 18.794 6.117 -37.991 1.00 59.00 96 HIS A N 1
ATOM 759 C CA . HIS A 1 96 ? 20.226 6.102 -38.312 1.00 59.00 96 HIS A CA 1
ATOM 760 C C . HIS A 1 96 ? 20.688 4.880 -39.125 1.00 59.00 96 HIS A C 1
ATOM 762 O O . HIS A 1 96 ? 21.691 4.966 -39.829 1.00 59.00 96 HIS A O 1
ATOM 768 N N . THR A 1 97 ? 19.991 3.742 -39.033 1.00 56.12 97 THR A N 1
ATOM 769 C CA . THR A 1 97 ? 20.315 2.521 -39.800 1.00 56.12 97 THR A CA 1
ATOM 770 C C . THR A 1 97 ? 19.525 2.402 -41.103 1.00 56.12 97 THR A C 1
ATOM 772 O O . THR A 1 97 ? 19.988 1.741 -42.027 1.00 56.12 97 THR A O 1
ATOM 775 N N . ALA A 1 98 ? 18.389 3.091 -41.233 1.00 53.47 98 ALA A N 1
ATOM 776 C CA . ALA A 1 98 ? 17.623 3.174 -42.477 1.00 53.47 98 ALA A CA 1
ATOM 777 C C . ALA A 1 98 ? 18.296 4.050 -43.557 1.00 53.47 98 ALA A C 1
ATOM 779 O O . ALA A 1 98 ? 17.899 3.986 -44.715 1.00 53.47 98 ALA A O 1
ATOM 780 N N . GLY A 1 99 ? 19.324 4.833 -43.201 1.00 49.34 99 GLY A N 1
ATOM 781 C CA . GLY A 1 99 ? 20.112 5.654 -44.132 1.00 49.34 99 GLY A CA 1
ATOM 782 C C . GLY A 1 99 ? 21.351 4.976 -44.737 1.00 49.34 99 GLY A C 1
ATOM 783 O O . GLY A 1 99 ? 22.074 5.622 -45.488 1.00 49.34 99 GLY A O 1
ATOM 784 N N . VAL A 1 100 ? 21.629 3.703 -44.425 1.00 49.16 100 VAL A N 1
ATOM 785 C CA . VAL A 1 100 ? 22.788 2.961 -44.965 1.00 49.16 100 VAL A CA 1
ATOM 786 C C . VAL A 1 100 ? 22.301 1.718 -45.707 1.00 49.16 100 VAL A C 1
ATOM 788 O O . VAL A 1 100 ? 22.497 0.591 -45.263 1.00 49.16 100 VAL A O 1
ATOM 791 N N . HIS A 1 101 ? 21.624 1.916 -46.839 1.00 48.88 101 HIS A N 1
ATOM 792 C CA . HIS A 1 101 ? 21.462 0.852 -47.831 1.00 48.88 101 HIS A CA 1
ATOM 793 C C . HIS A 1 101 ? 21.256 1.413 -49.244 1.00 48.88 101 HIS A C 1
ATOM 795 O O . HIS A 1 101 ? 20.202 1.259 -49.845 1.00 48.88 101 HIS A O 1
ATOM 801 N N . GLU A 1 102 ? 22.303 2.016 -49.804 1.00 42.06 102 GLU A N 1
ATOM 802 C CA . GLU A 1 102 ? 22.495 2.071 -51.257 1.00 42.06 102 GLU A CA 1
ATOM 803 C C . GLU A 1 102 ? 23.941 1.677 -51.573 1.00 42.06 102 GLU A C 1
ATOM 805 O O . GLU A 1 102 ? 24.840 2.505 -51.668 1.00 42.06 102 GLU A O 1
ATOM 810 N N . PHE A 1 103 ? 24.164 0.371 -51.715 1.00 43.97 103 PHE A N 1
ATOM 811 C CA . PHE A 1 103 ? 25.246 -0.147 -52.546 1.00 43.97 103 PHE A CA 1
ATOM 812 C C . PHE A 1 103 ? 24.584 -0.917 -53.693 1.00 43.97 103 PHE A C 1
ATOM 814 O O . PHE A 1 103 ? 23.785 -1.815 -53.414 1.00 43.97 103 PHE A O 1
ATOM 821 N N . PRO A 1 104 ? 24.849 -0.568 -54.965 1.00 43.00 104 PRO A N 1
ATOM 822 C CA . PRO A 1 104 ? 24.289 -1.294 -56.092 1.00 43.00 104 PRO A CA 1
ATOM 823 C C . PRO A 1 104 ? 24.967 -2.663 -56.197 1.00 43.00 104 PRO A C 1
ATOM 825 O O . PRO A 1 104 ? 26.176 -2.763 -56.409 1.00 43.00 104 PRO A O 1
ATOM 828 N N . ASP A 1 105 ? 24.166 -3.714 -56.039 1.00 42.53 105 ASP A N 1
ATOM 829 C CA . ASP A 1 105 ? 24.527 -5.085 -56.387 1.00 42.53 105 ASP A CA 1
ATOM 830 C C . ASP A 1 105 ? 24.656 -5.187 -57.913 1.00 42.53 105 ASP A C 1
ATOM 832 O O . ASP A 1 105 ? 23.684 -5.003 -58.648 1.00 42.53 105 ASP A O 1
ATOM 836 N N . ASN A 1 106 ? 25.876 -5.442 -58.385 1.00 37.66 106 ASN A N 1
ATOM 837 C CA . ASN A 1 106 ? 26.187 -5.679 -59.788 1.00 37.66 106 ASN A CA 1
ATOM 838 C C . ASN A 1 106 ? 26.818 -7.075 -59.926 1.00 37.66 106 ASN A C 1
ATOM 840 O O . ASN A 1 106 ? 28.034 -7.231 -59.931 1.00 37.66 106 ASN A O 1
ATOM 844 N N . GLY A 1 107 ? 25.938 -8.077 -60.003 1.00 34.19 107 GLY A N 1
ATOM 845 C CA . GLY A 1 107 ? 25.989 -9.252 -60.881 1.00 34.19 107 GLY A CA 1
ATOM 846 C C . GLY A 1 107 ? 27.247 -10.132 -60.925 1.00 34.19 107 GLY A C 1
ATOM 847 O O . GLY A 1 107 ? 28.265 -9.743 -61.481 1.00 34.19 107 GLY A O 1
ATOM 848 N N . ALA A 1 108 ? 27.093 -11.407 -60.544 1.00 36.00 108 ALA A N 1
ATOM 849 C CA . ALA A 1 108 ? 27.196 -12.565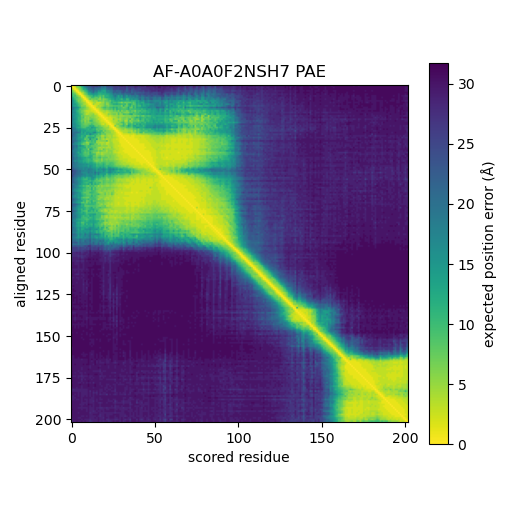 -61.457 1.00 36.00 108 ALA A CA 1
ATOM 850 C C . ALA A 1 108 ? 27.317 -13.883 -60.670 1.00 36.00 108 ALA A C 1
ATOM 852 O O . ALA A 1 108 ? 28.218 -14.044 -59.853 1.00 36.00 108 ALA A O 1
ATOM 853 N N . GLY A 1 109 ? 26.466 -14.872 -60.971 1.00 32.56 109 GLY A N 1
ATOM 854 C CA . GLY A 1 109 ? 26.676 -16.233 -60.466 1.00 32.56 109 GLY A CA 1
ATOM 855 C C . GLY A 1 109 ? 25.443 -17.124 -60.422 1.00 32.56 109 GLY A C 1
ATOM 856 O O . GLY A 1 109 ? 25.050 -17.598 -59.363 1.00 32.56 109 GLY A O 1
ATOM 857 N N . SER A 1 110 ? 24.824 -17.386 -61.570 1.00 40.50 110 SER A N 1
ATOM 858 C CA . SER A 1 110 ? 23.818 -18.439 -61.708 1.00 40.50 110 SER A CA 1
ATOM 859 C C . SER A 1 110 ? 24.456 -19.830 -61.589 1.00 40.50 110 SER A C 1
ATOM 861 O O . SER A 1 110 ? 25.177 -20.237 -62.499 1.00 40.50 110 SER A O 1
ATOM 863 N N . VAL A 1 111 ? 24.115 -20.609 -60.557 1.00 39.97 111 VAL A N 1
ATOM 864 C CA . VAL A 1 111 ? 24.210 -22.081 -60.603 1.00 39.97 111 VAL A CA 1
ATOM 865 C C . VAL A 1 111 ? 22.930 -22.701 -60.034 1.00 39.97 111 VAL A C 1
ATOM 867 O O . VAL A 1 111 ? 22.481 -22.393 -58.933 1.00 39.97 111 VAL A O 1
ATOM 870 N N . LYS A 1 112 ? 22.309 -23.547 -60.860 1.00 41.84 112 LYS A N 1
ATOM 871 C CA . LYS A 1 112 ? 21.045 -24.267 -60.649 1.00 41.84 112 LYS A CA 1
ATOM 872 C C . LYS A 1 112 ? 21.200 -25.430 -59.638 1.00 41.84 112 LYS A C 1
ATOM 874 O O . LYS A 1 112 ? 22.214 -26.109 -59.676 1.00 41.84 112 LYS A O 1
ATOM 879 N N . LYS A 1 113 ? 20.140 -25.657 -58.830 1.00 41.91 113 LYS A N 1
ATOM 880 C CA . LYS A 1 113 ? 19.491 -26.917 -58.327 1.00 41.91 113 LYS A CA 1
ATOM 881 C C . LYS A 1 113 ? 20.347 -28.210 -58.252 1.00 41.91 113 LYS A C 1
ATOM 883 O O . LYS A 1 113 ? 20.964 -28.557 -59.242 1.00 41.91 113 LYS A O 1
ATOM 888 N N . SER A 1 114 ? 20.286 -29.133 -57.277 1.00 38.78 114 SER A N 1
ATOM 889 C CA . SER A 1 114 ? 19.512 -29.436 -56.040 1.00 38.78 114 SER A CA 1
ATOM 890 C C . SER A 1 114 ? 20.154 -30.726 -55.409 1.00 38.78 114 SER A C 1
ATOM 892 O O . SER A 1 114 ? 21.266 -31.053 -55.813 1.00 38.78 114 SER A O 1
ATOM 894 N N . PRO A 1 115 ? 19.490 -31.599 -54.612 1.00 51.28 115 PRO A N 1
ATOM 895 C CA . PRO A 1 115 ? 19.054 -31.503 -53.209 1.00 51.28 115 PRO A CA 1
ATOM 896 C C . PRO A 1 115 ? 19.603 -32.668 -52.328 1.00 51.28 115 PRO A C 1
ATOM 898 O O . PRO A 1 115 ? 19.749 -33.790 -52.800 1.00 51.28 115 PRO A O 1
ATOM 901 N N . ARG A 1 116 ? 19.812 -32.481 -51.015 1.00 35.78 116 ARG A N 1
ATOM 902 C CA . ARG A 1 116 ? 19.765 -33.582 -50.015 1.00 35.78 116 ARG A CA 1
ATOM 903 C C . ARG A 1 116 ? 19.875 -33.020 -48.599 1.00 35.78 116 ARG A C 1
ATOM 905 O O . ARG A 1 116 ? 20.859 -32.363 -48.293 1.00 35.78 116 ARG A O 1
ATOM 912 N N . GLY A 1 117 ? 18.901 -33.328 -47.740 1.00 30.53 117 GLY A N 1
ATOM 913 C CA . GLY A 1 117 ? 19.055 -33.125 -46.294 1.00 30.53 117 GLY A CA 1
ATOM 914 C C . GLY A 1 117 ? 17.816 -32.674 -45.523 1.00 30.53 117 GLY A C 1
ATOM 915 O O . GLY A 1 117 ? 17.859 -31.628 -44.905 1.00 30.53 117 GLY A O 1
ATOM 916 N N . ARG A 1 118 ? 16.752 -33.484 -45.575 1.00 36.88 118 ARG A N 1
ATOM 917 C CA . ARG A 1 118 ? 15.746 -33.743 -44.523 1.00 36.88 118 ARG A CA 1
ATOM 918 C C . ARG A 1 118 ? 15.122 -32.587 -43.715 1.00 36.88 118 ARG A C 1
ATOM 920 O O . ARG A 1 118 ? 15.736 -31.916 -42.899 1.00 36.88 118 ARG A O 1
ATOM 927 N N . SER A 1 119 ? 13.807 -32.539 -43.878 1.00 36.47 119 SER A N 1
ATOM 928 C CA . SER A 1 119 ? 12.767 -31.944 -43.050 1.00 36.47 119 SER A CA 1
ATOM 929 C C . SER A 1 119 ? 12.615 -32.557 -41.649 1.00 36.47 119 SER A C 1
ATOM 931 O O . SER A 1 119 ? 12.822 -33.756 -41.476 1.00 36.47 119 SER A O 1
ATOM 933 N N . SER A 1 120 ? 11.994 -31.745 -40.788 1.00 34.56 120 SER A N 1
ATOM 934 C CA . SER A 1 120 ? 10.940 -32.091 -39.817 1.00 34.56 120 SER A CA 1
ATOM 935 C C . SER A 1 120 ? 11.336 -32.422 -38.375 1.00 34.56 120 SER A C 1
ATOM 937 O O . SER A 1 120 ? 11.979 -33.426 -38.105 1.00 34.56 120 SER A O 1
ATOM 939 N N . ALA A 1 121 ? 10.855 -31.533 -37.500 1.00 38.25 121 ALA A N 1
ATOM 940 C CA . ALA A 1 121 ? 10.024 -31.776 -36.320 1.00 38.25 121 ALA A CA 1
ATOM 941 C C . ALA A 1 121 ? 10.390 -32.900 -35.334 1.00 38.25 121 ALA A C 1
ATOM 943 O O . ALA A 1 121 ? 10.368 -34.073 -35.679 1.00 38.25 121 ALA A O 1
ATOM 944 N N . GLU A 1 122 ? 10.535 -32.442 -34.085 1.00 42.59 122 GLU A N 1
ATOM 945 C CA . GLU A 1 122 ? 10.080 -33.065 -32.835 1.00 42.59 122 GLU A CA 1
ATOM 946 C C . GLU A 1 122 ? 10.742 -34.378 -32.379 1.00 42.59 122 GLU A C 1
ATOM 948 O O . GLU A 1 122 ? 10.698 -35.403 -33.043 1.00 42.59 122 GLU A O 1
ATOM 953 N N . GLU A 1 123 ? 11.297 -34.318 -31.159 1.00 37.09 123 GLU A N 1
ATOM 954 C CA . GLU A 1 123 ? 10.901 -35.162 -30.014 1.00 37.09 123 GLU A CA 1
ATOM 955 C C . GLU A 1 123 ? 12.074 -35.695 -29.157 1.00 37.09 123 GLU A C 1
ATOM 957 O O . GLU A 1 123 ? 12.809 -36.605 -29.527 1.00 37.09 123 GLU A O 1
ATOM 962 N N . SER A 1 124 ? 12.113 -35.175 -27.921 1.00 36.47 124 SER A N 1
ATOM 963 C CA . SER A 1 124 ? 12.562 -35.810 -26.666 1.00 36.47 124 SER A CA 1
ATOM 964 C C . SER A 1 124 ? 14.056 -36.018 -26.366 1.00 36.47 124 SER A C 1
ATOM 966 O O . SER A 1 124 ? 14.844 -36.462 -27.193 1.00 36.47 124 SER A O 1
ATOM 968 N N . GLY A 1 125 ? 14.415 -35.777 -25.095 1.00 30.70 125 GLY A N 1
ATOM 969 C CA . GLY A 1 125 ? 15.611 -36.362 -24.479 1.00 30.70 125 GLY A CA 1
ATOM 970 C C . GLY A 1 125 ? 16.274 -35.519 -23.387 1.00 30.70 125 GLY A C 1
ATOM 971 O O . GLY A 1 125 ? 17.264 -34.851 -23.641 1.00 30.70 125 GLY A O 1
ATOM 972 N N . TYR A 1 126 ? 15.726 -35.569 -22.173 1.00 43.50 126 TYR A N 1
ATOM 973 C CA . TYR A 1 126 ? 16.274 -35.083 -20.898 1.00 43.50 126 TYR A CA 1
ATOM 974 C C . TYR A 1 126 ? 17.783 -35.329 -20.684 1.00 43.50 126 TYR A C 1
ATOM 976 O O . TYR A 1 126 ? 18.235 -36.433 -20.950 1.00 43.50 126 TYR A O 1
ATOM 984 N N . MET A 1 127 ? 18.498 -34.350 -20.104 1.00 37.09 127 MET A N 1
ATOM 985 C CA . MET A 1 127 ? 19.453 -34.444 -18.967 1.00 37.09 127 MET A CA 1
ATOM 986 C C . MET A 1 127 ? 19.924 -33.002 -18.658 1.00 37.09 127 MET A C 1
ATOM 988 O O . MET A 1 127 ? 20.447 -32.321 -19.529 1.00 37.09 127 MET A O 1
ATOM 992 N N . ALA A 1 128 ? 19.504 -32.371 -17.560 1.00 36.78 128 ALA A N 1
ATOM 993 C CA . ALA A 1 128 ? 20.078 -32.502 -16.218 1.00 36.78 128 ALA A CA 1
ATOM 994 C C . ALA A 1 128 ? 21.523 -31.976 -16.120 1.00 36.78 128 ALA A C 1
ATOM 996 O O . ALA A 1 128 ? 22.439 -32.648 -16.567 1.00 36.78 128 ALA A O 1
ATOM 997 N N . GLY A 1 129 ? 21.670 -30.824 -15.446 1.00 42.16 129 GLY A N 1
ATOM 998 C CA . GLY A 1 129 ? 22.872 -30.410 -14.719 1.00 42.16 129 GLY A CA 1
ATOM 999 C C . GLY A 1 129 ? 24.071 -29.979 -15.561 1.00 42.16 129 GLY A C 1
ATOM 1000 O O . GLY A 1 129 ? 24.525 -30.727 -16.405 1.00 42.16 129 GLY A O 1
ATOM 1001 N N . GLU A 1 130 ? 24.593 -28.782 -15.275 1.00 39.81 130 GLU A N 1
ATOM 1002 C CA . GLU A 1 130 ? 26.014 -28.534 -14.967 1.00 39.81 130 GLU A CA 1
ATOM 1003 C C . GLU A 1 130 ? 26.528 -27.154 -15.422 1.00 39.81 130 GLU A C 1
ATOM 1005 O O . GLU A 1 130 ? 26.598 -26.822 -16.600 1.00 39.81 130 GLU A O 1
ATOM 1010 N N . TYR A 1 131 ? 26.901 -26.374 -14.402 1.00 51.59 131 TYR A N 1
ATOM 1011 C CA . TYR A 1 131 ? 27.917 -25.321 -14.381 1.00 51.59 131 TYR A CA 1
ATOM 1012 C C . TYR A 1 131 ? 27.797 -24.157 -15.374 1.00 51.59 131 TYR A C 1
ATOM 1014 O O . TYR A 1 131 ? 28.542 -24.043 -16.342 1.00 51.59 131 TYR A O 1
ATOM 1022 N N . VAL A 1 132 ? 26.989 -23.161 -15.000 1.00 51.62 132 VAL A N 1
ATOM 1023 C CA . VAL A 1 132 ? 27.386 -21.771 -15.265 1.00 51.62 132 VAL A CA 1
ATOM 1024 C C . VAL A 1 132 ? 28.345 -21.388 -14.132 1.00 51.62 132 VAL A C 1
ATOM 1026 O O . VAL A 1 132 ? 27.896 -21.107 -13.021 1.00 51.62 132 VAL A O 1
ATOM 1029 N N . GLU A 1 133 ? 29.659 -21.482 -14.363 1.00 58.06 133 GLU A N 1
ATOM 1030 C CA . GLU A 1 133 ? 30.677 -20.972 -13.427 1.00 58.06 133 GLU A CA 1
ATOM 1031 C C . GLU A 1 133 ? 30.316 -19.521 -13.045 1.00 58.06 133 GLU A C 1
ATOM 1033 O O . GLU A 1 133 ? 30.074 -18.673 -13.908 1.00 58.06 133 GLU A O 1
ATOM 1038 N N . SER A 1 134 ? 30.205 -19.238 -11.743 1.00 66.19 134 SER A N 1
ATOM 1039 C CA . SER A 1 134 ? 29.861 -17.903 -11.248 1.00 66.19 134 SER A CA 1
ATOM 1040 C C . SER A 1 134 ? 31.000 -16.925 -11.550 1.00 66.19 134 SER A C 1
ATOM 1042 O O . SER A 1 134 ? 32.173 -17.297 -11.525 1.00 66.19 134 SER A O 1
ATOM 1044 N N . LEU A 1 135 ? 30.681 -15.654 -11.805 1.00 57.25 135 LEU A N 1
ATOM 1045 C CA . LEU A 1 135 ? 31.685 -14.615 -12.087 1.00 57.25 135 LEU A CA 1
ATOM 1046 C C . LEU A 1 135 ? 32.751 -14.489 -10.977 1.00 57.25 135 LEU A C 1
ATOM 1048 O O . LEU A 1 135 ? 33.892 -14.142 -11.271 1.00 57.25 135 LEU A O 1
ATOM 1052 N N . ASP A 1 136 ? 32.408 -14.861 -9.741 1.00 57.09 136 ASP A N 1
ATOM 1053 C CA . ASP A 1 136 ? 33.339 -14.947 -8.608 1.00 57.09 136 ASP A CA 1
ATOM 1054 C C . ASP A 1 136 ? 34.400 -16.048 -8.800 1.00 57.09 136 ASP A C 1
ATOM 1056 O O . ASP A 1 136 ? 35.579 -15.817 -8.550 1.00 57.09 136 ASP A O 1
ATOM 1060 N N . SER A 1 137 ? 34.030 -17.210 -9.352 1.00 63.47 137 SER A N 1
ATOM 1061 C CA . SER A 1 137 ? 34.988 -18.294 -9.644 1.00 63.47 137 SER A CA 1
ATOM 1062 C C . SER A 1 137 ? 35.965 -17.963 -10.787 1.00 63.47 137 SER A C 1
ATOM 1064 O O . SER A 1 137 ? 37.091 -18.464 -10.821 1.00 63.47 137 SER A O 1
ATOM 1066 N N . LEU A 1 138 ? 35.576 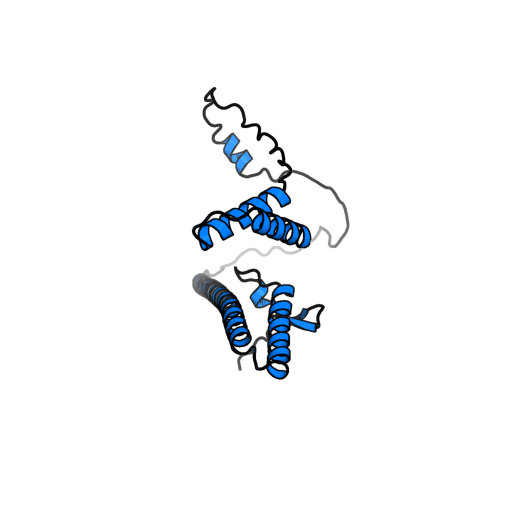-17.058 -11.693 1.00 65.88 138 LEU A N 1
ATOM 1067 C CA . LEU A 1 138 ? 36.468 -16.467 -12.699 1.00 65.88 138 LEU A CA 1
ATOM 1068 C C . LEU A 1 138 ? 37.391 -15.395 -12.094 1.00 65.88 138 LEU A C 1
ATOM 1070 O O . LEU A 1 138 ? 38.554 -15.299 -12.492 1.00 65.88 138 LEU A O 1
ATOM 1074 N N . ALA A 1 139 ? 36.907 -14.626 -11.115 1.00 65.06 139 ALA A N 1
ATOM 1075 C CA . ALA A 1 139 ? 37.699 -13.626 -10.399 1.00 65.06 139 ALA A CA 1
ATOM 1076 C C . ALA A 1 139 ? 38.809 -14.267 -9.543 1.00 65.06 139 ALA A C 1
ATOM 1078 O O . ALA A 1 139 ? 39.949 -13.801 -9.587 1.00 65.06 139 ALA A O 1
ATOM 1079 N N . ASP A 1 140 ? 38.521 -15.387 -8.874 1.00 64.12 140 ASP A N 1
ATOM 1080 C CA . ASP A 1 140 ? 39.494 -16.150 -8.074 1.00 64.12 140 ASP A CA 1
ATOM 1081 C C . ASP A 1 140 ? 40.636 -16.747 -8.919 1.00 64.12 140 ASP A C 1
ATOM 1083 O O . ASP A 1 140 ? 41.766 -16.892 -8.447 1.00 64.12 140 ASP A O 1
ATOM 1087 N N . ARG A 1 141 ? 40.371 -17.059 -10.197 1.00 68.62 141 ARG A N 1
ATOM 1088 C CA . ARG A 1 141 ? 41.387 -17.513 -11.166 1.00 68.62 141 ARG A CA 1
ATOM 1089 C C . ARG A 1 141 ? 42.268 -16.374 -11.688 1.00 68.62 141 ARG A C 1
ATOM 1091 O O . ARG A 1 141 ? 43.437 -16.607 -11.987 1.00 68.62 141 ARG A O 1
ATOM 1098 N N . LEU A 1 142 ? 41.712 -15.170 -11.834 1.00 61.91 142 LEU A N 1
ATOM 1099 C CA . LEU A 1 142 ? 42.404 -14.000 -12.392 1.00 61.91 142 LEU A CA 1
ATOM 1100 C C . LEU A 1 142 ? 43.204 -13.223 -11.340 1.00 61.91 142 LEU A C 1
ATOM 1102 O O . LEU A 1 142 ? 44.218 -12.608 -11.668 1.00 61.91 142 LEU A O 1
ATOM 1106 N N . SER A 1 143 ? 42.763 -13.246 -10.083 1.00 62.03 143 SER A N 1
ATOM 1107 C CA . SER A 1 143 ? 43.458 -12.605 -8.971 1.00 62.03 143 SER A CA 1
ATOM 1108 C C . SER A 1 143 ? 43.313 -13.453 -7.708 1.00 62.03 143 SER A C 1
ATOM 1110 O O . SER A 1 143 ? 42.536 -13.104 -6.818 1.00 62.03 143 SER A O 1
ATOM 1112 N N . PRO A 1 144 ? 44.056 -14.573 -7.600 1.00 63.50 144 PRO A N 1
ATOM 1113 C CA . PRO A 1 144 ? 44.179 -15.260 -6.328 1.00 63.50 144 PRO A CA 1
ATOM 1114 C C . PRO A 1 144 ? 44.898 -14.285 -5.397 1.00 63.50 144 PRO A C 1
ATOM 1116 O O . PRO A 1 144 ? 46.104 -14.059 -5.517 1.00 63.50 144 PRO A O 1
ATOM 1119 N N . GLY A 1 145 ? 44.118 -13.608 -4.554 1.00 63.47 145 GLY A N 1
ATOM 1120 C CA . GLY A 1 145 ? 44.613 -12.581 -3.648 1.00 63.47 145 GLY A CA 1
ATOM 1121 C C . GLY A 1 145 ? 45.843 -13.083 -2.898 1.00 63.47 145 GLY A C 1
ATOM 1122 O O . GLY A 1 145 ? 45.935 -14.266 -2.561 1.00 63.47 145 GLY A O 1
ATOM 1123 N N . LEU A 1 146 ? 46.814 -12.189 -2.678 1.00 60.28 146 LEU A N 1
ATOM 1124 C CA . LEU A 1 146 ? 48.075 -12.547 -2.032 1.00 60.28 146 LEU A CA 1
ATOM 1125 C C . LEU A 1 146 ? 47.807 -13.370 -0.758 1.00 60.28 146 LEU A C 1
ATOM 1127 O O . LEU A 1 146 ? 46.977 -12.953 0.059 1.00 60.28 146 LEU A O 1
ATOM 1131 N N . PRO A 1 147 ? 48.520 -14.493 -0.549 1.00 54.47 147 PRO A N 1
ATOM 1132 C CA . PRO A 1 147 ? 48.327 -15.356 0.603 1.00 54.47 147 PRO A CA 1
ATOM 1133 C C . PRO A 1 147 ? 48.919 -14.672 1.837 1.00 54.47 147 PRO A C 1
ATOM 1135 O O . PRO A 1 147 ? 50.027 -14.960 2.283 1.00 54.47 147 PRO A O 1
ATOM 1138 N N . SER A 1 148 ? 48.184 -13.714 2.393 1.00 47.81 148 SER A N 1
ATOM 1139 C CA . SER A 1 148 ? 48.482 -13.181 3.709 1.00 47.81 148 SER A CA 1
ATOM 1140 C C . SER A 1 148 ? 48.026 -14.217 4.726 1.00 47.81 148 SER A C 1
ATOM 1142 O O . SER A 1 148 ? 46.830 -14.426 4.932 1.00 47.81 148 SER A O 1
ATOM 1144 N N . ALA A 1 149 ? 49.002 -14.877 5.349 1.00 56.16 149 ALA A N 1
ATOM 1145 C CA . ALA A 1 149 ? 48.888 -15.907 6.381 1.00 56.16 149 ALA A CA 1
ATOM 1146 C C . ALA A 1 149 ? 48.225 -15.429 7.699 1.00 56.16 149 ALA A C 1
ATOM 1148 O O . ALA A 1 149 ? 48.629 -15.827 8.788 1.00 56.16 149 ALA A O 1
ATOM 1149 N N . LYS A 1 150 ? 47.219 -14.549 7.629 1.00 55.34 150 LYS A N 1
ATOM 1150 C CA . LYS A 1 150 ? 46.501 -13.995 8.787 1.00 55.34 150 LYS A CA 1
ATOM 1151 C C . LYS A 1 150 ? 44.982 -14.115 8.715 1.00 55.34 150 LYS A C 1
ATOM 1153 O O . LYS A 1 150 ? 44.320 -13.764 9.685 1.00 55.34 150 LYS A O 1
ATOM 1158 N N . PHE A 1 151 ? 44.421 -14.639 7.629 1.00 53.62 151 PHE A N 1
ATOM 1159 C CA . PHE A 1 151 ? 42.978 -14.825 7.526 1.00 53.62 151 PHE A CA 1
ATOM 1160 C C . PHE A 1 151 ? 42.668 -16.301 7.324 1.00 53.62 151 PHE A C 1
ATOM 1162 O O . PHE A 1 151 ? 42.623 -16.805 6.206 1.00 53.62 151 PHE A O 1
ATOM 1169 N N . GLN A 1 152 ? 42.448 -16.995 8.445 1.00 55.84 152 GLN A N 1
ATOM 1170 C CA . GLN A 1 152 ? 41.591 -18.175 8.443 1.00 55.84 152 GLN A CA 1
ATOM 1171 C C . GLN A 1 152 ? 40.337 -17.855 7.613 1.00 55.84 152 GLN A C 1
ATOM 1173 O O . GLN A 1 152 ? 39.802 -16.745 7.748 1.00 55.84 152 GLN A O 1
ATOM 1178 N N . PRO A 1 153 ? 39.843 -18.784 6.774 1.00 56.50 153 PRO A N 1
ATOM 1179 C CA . PRO A 1 153 ? 38.525 -18.619 6.189 1.00 56.50 153 PRO A CA 1
ATOM 1180 C C . PRO A 1 153 ? 37.559 -18.387 7.346 1.00 56.50 153 PRO A C 1
ATOM 1182 O O . PRO A 1 153 ? 37.503 -19.180 8.286 1.00 56.50 153 PRO A O 1
ATOM 1185 N N . ARG A 1 154 ? 36.870 -17.245 7.312 1.00 56.81 154 ARG A N 1
ATOM 1186 C CA . ARG A 1 154 ? 35.898 -16.843 8.324 1.00 56.81 154 ARG A CA 1
ATOM 1187 C C . ARG A 1 154 ? 34.810 -17.912 8.364 1.00 56.81 154 ARG A C 1
ATOM 1189 O O . ARG A 1 154 ? 33.853 -17.856 7.594 1.00 56.81 154 ARG A O 1
ATOM 1196 N N . THR A 1 155 ? 34.957 -18.885 9.256 1.00 56.19 155 THR A N 1
ATOM 1197 C CA . THR A 1 155 ? 33.871 -19.765 9.654 1.00 56.19 155 THR A CA 1
ATOM 1198 C C . THR A 1 155 ? 32.847 -18.853 10.308 1.00 56.19 155 THR A C 1
ATOM 1200 O O . THR A 1 155 ? 33.069 -18.277 11.373 1.00 56.19 155 THR A O 1
ATOM 1203 N N . LYS A 1 156 ? 31.743 -18.600 9.602 1.00 55.56 156 LYS A N 1
ATOM 1204 C CA . LYS A 1 156 ? 30.584 -17.950 10.203 1.00 55.56 156 LYS A CA 1
ATOM 1205 C C . LYS A 1 156 ? 30.149 -18.877 11.333 1.00 55.56 156 LYS A C 1
ATOM 1207 O O . LYS A 1 156 ? 29.622 -19.952 11.064 1.00 55.56 156 LYS A O 1
ATOM 1212 N N . ALA A 1 157 ? 30.447 -18.490 12.571 1.00 51.66 157 ALA A N 1
ATOM 1213 C CA . ALA A 1 157 ? 29.832 -19.099 13.732 1.00 51.66 157 ALA A CA 1
ATOM 1214 C C . ALA A 1 157 ? 28.323 -19.072 13.484 1.00 51.66 157 ALA A C 1
ATOM 1216 O O . ALA A 1 157 ? 27.770 -18.015 13.160 1.00 51.66 157 ALA A O 1
ATOM 1217 N N . ALA A 1 158 ? 27.697 -20.246 13.537 1.00 54.47 158 ALA A N 1
ATOM 1218 C CA . ALA A 1 158 ? 26.255 -20.354 13.582 1.00 54.47 158 ALA A CA 1
ATOM 1219 C C . ALA A 1 158 ? 25.784 -19.392 14.672 1.00 54.47 158 ALA A C 1
ATOM 1221 O O . ALA A 1 158 ? 26.253 -19.466 15.807 1.00 54.47 158 ALA A O 1
ATOM 1222 N N . SER A 1 159 ? 24.953 -18.419 14.305 1.00 58.88 159 SER A N 1
ATOM 1223 C CA . SER A 1 159 ? 24.282 -17.599 15.296 1.00 58.88 159 SER A CA 1
ATOM 1224 C C . SER A 1 159 ? 23.453 -18.560 16.132 1.00 58.88 159 SER A C 1
ATOM 1226 O O . SER A 1 159 ? 22.444 -19.067 15.638 1.00 58.88 159 SER A O 1
ATOM 1228 N N . ASP A 1 160 ? 23.891 -18.835 17.359 1.00 55.41 160 ASP A N 1
ATOM 1229 C CA . ASP A 1 160 ? 22.994 -19.318 18.394 1.00 55.41 160 ASP A CA 1
ATOM 1230 C C . ASP A 1 160 ? 21.802 -18.370 18.361 1.00 55.41 160 ASP A C 1
ATOM 1232 O O . ASP A 1 160 ? 21.920 -17.172 18.638 1.00 55.41 160 ASP A O 1
ATOM 1236 N N . THR A 1 161 ? 20.658 -18.881 17.923 1.00 55.31 161 THR A N 1
ATOM 1237 C CA . THR A 1 161 ? 19.386 -18.217 18.135 1.00 55.31 161 THR A CA 1
ATOM 1238 C C . THR A 1 161 ? 19.197 -18.219 19.639 1.00 55.31 161 THR A C 1
ATOM 1240 O O . THR A 1 161 ? 18.645 -19.165 20.199 1.00 55.31 161 THR A O 1
ATOM 1243 N N . VAL A 1 162 ? 19.732 -17.196 20.309 1.00 63.03 162 VAL A N 1
ATOM 1244 C CA . VAL A 1 162 ? 19.369 -16.874 21.681 1.00 63.03 162 VAL A CA 1
ATOM 1245 C C . VAL A 1 162 ? 17.854 -16.825 21.648 1.00 63.03 162 VAL A C 1
ATOM 1247 O O . VAL A 1 162 ? 17.288 -15.985 20.951 1.00 63.03 162 VAL A O 1
ATOM 1250 N N . VAL A 1 163 ? 17.211 -17.795 22.293 1.00 63.84 163 VAL A N 1
ATOM 1251 C CA . VAL A 1 163 ? 15.764 -17.823 22.463 1.00 63.84 163 VAL A CA 1
ATOM 1252 C C . VAL A 1 163 ? 15.439 -16.536 23.205 1.00 63.84 163 VAL A C 1
ATOM 1254 O O . VAL A 1 163 ? 15.667 -16.423 24.409 1.00 63.84 163 VAL A O 1
ATOM 1257 N N . LEU A 1 164 ? 15.063 -15.505 22.450 1.00 67.00 164 LEU A N 1
ATOM 1258 C CA . LEU A 1 164 ? 14.755 -14.204 23.005 1.00 67.00 164 LEU A CA 1
ATOM 1259 C C . LEU A 1 164 ? 13.497 -14.405 23.831 1.00 67.00 164 LEU A C 1
ATOM 1261 O O . LEU A 1 164 ? 12.445 -14.748 23.297 1.00 67.00 164 LEU A O 1
ATOM 1265 N N . ASP A 1 165 ? 13.627 -14.225 25.138 1.00 82.06 165 ASP A N 1
ATOM 1266 C CA . ASP A 1 165 ? 12.489 -14.220 26.039 1.00 82.06 165 ASP A CA 1
ATOM 1267 C C . ASP A 1 165 ? 11.663 -12.958 25.756 1.00 82.06 165 ASP A C 1
ATOM 1269 O O . ASP A 1 165 ? 11.907 -11.881 26.309 1.00 82.06 165 ASP A O 1
ATOM 1273 N N . VAL A 1 166 ? 10.729 -13.091 24.809 1.00 85.19 166 VAL A N 1
ATOM 1274 C CA . VAL A 1 166 ? 9.861 -12.011 24.327 1.00 85.19 166 VAL A CA 1
ATOM 1275 C C . VAL A 1 166 ? 9.107 -11.379 25.493 1.00 85.19 166 VAL A C 1
ATOM 1277 O O . VAL A 1 166 ? 8.974 -10.158 25.535 1.00 85.19 166 VAL A O 1
ATOM 1280 N N . ARG A 1 167 ? 8.710 -12.184 26.487 1.00 86.62 167 ARG A N 1
ATOM 1281 C CA . ARG A 1 167 ? 8.038 -11.718 27.701 1.00 86.62 167 ARG A CA 1
ATOM 1282 C C . ARG A 1 167 ? 8.934 -10.781 28.494 1.00 86.62 167 ARG A C 1
ATOM 1284 O O . ARG A 1 167 ? 8.555 -9.644 28.758 1.00 86.62 167 ARG A O 1
ATOM 1291 N N . ARG A 1 168 ? 10.159 -11.202 28.815 1.00 86.56 168 ARG A N 1
ATOM 1292 C CA . ARG A 1 168 ? 11.117 -10.357 29.547 1.00 86.56 168 ARG A CA 1
ATOM 1293 C C . ARG A 1 168 ? 11.452 -9.066 28.792 1.00 86.56 168 ARG A C 1
ATOM 1295 O O . ARG A 1 168 ? 11.596 -8.014 29.417 1.00 86.56 168 ARG A O 1
ATOM 1302 N N . VAL A 1 169 ? 11.576 -9.131 27.467 1.00 90.00 169 VAL A N 1
ATOM 1303 C CA . VAL A 1 169 ? 11.838 -7.954 26.622 1.00 90.00 169 VAL A CA 1
ATOM 1304 C C . VAL A 1 169 ? 10.644 -6.997 26.630 1.00 90.00 169 VAL A C 1
ATOM 1306 O O . VAL A 1 169 ? 10.835 -5.802 26.853 1.00 90.00 169 VAL A O 1
ATOM 1309 N N . ALA A 1 170 ? 9.425 -7.507 26.450 1.00 89.31 170 ALA A N 1
ATOM 1310 C CA . ALA A 1 170 ? 8.201 -6.711 26.443 1.00 89.31 170 ALA A CA 1
ATOM 1311 C C . ALA A 1 170 ? 7.930 -6.054 27.804 1.00 89.31 170 ALA A C 1
ATOM 1313 O O . ALA A 1 170 ? 7.631 -4.859 27.859 1.00 89.31 170 ALA A O 1
ATOM 1314 N N . LEU A 1 171 ? 8.119 -6.788 28.906 1.00 91.00 171 LEU A N 1
ATOM 1315 C CA . LEU A 1 171 ? 8.010 -6.250 30.265 1.00 91.00 171 LEU A CA 1
ATOM 1316 C C . LEU A 1 171 ? 9.031 -5.138 30.510 1.00 91.00 171 LEU A C 1
ATOM 1318 O O . LEU A 1 171 ? 8.668 -4.037 30.924 1.00 91.00 171 LEU A O 1
ATOM 1322 N N . GLY A 1 172 ? 10.304 -5.390 30.193 1.00 89.88 172 GLY A N 1
ATOM 1323 C CA . GLY A 1 172 ? 11.372 -4.410 30.380 1.00 89.88 172 GLY A CA 1
ATOM 1324 C C . GLY A 1 172 ? 11.176 -3.146 29.539 1.00 89.88 172 GLY A C 1
ATOM 1325 O O . GLY A 1 172 ? 11.425 -2.041 30.024 1.00 89.88 172 GLY A O 1
ATOM 1326 N N . ALA A 1 173 ? 10.702 -3.291 28.300 1.00 92.12 173 ALA A N 1
ATOM 1327 C CA . ALA A 1 173 ? 10.383 -2.167 27.427 1.00 92.12 173 ALA A CA 1
ATOM 1328 C C . ALA A 1 173 ? 9.196 -1.352 27.958 1.00 92.12 173 ALA A C 1
ATOM 1330 O O . ALA A 1 173 ? 9.285 -0.127 28.016 1.00 92.12 173 ALA A O 1
ATOM 1331 N N . SER A 1 174 ? 8.130 -2.021 28.405 1.00 89.38 174 SER A N 1
ATOM 1332 C CA . SER A 1 174 ? 6.914 -1.377 28.919 1.00 89.38 174 SER A CA 1
ATOM 1333 C C . SER A 1 174 ? 7.185 -0.599 30.207 1.00 89.38 174 SER A C 1
ATOM 1335 O O . SER A 1 174 ? 6.831 0.575 30.306 1.00 89.38 174 SER A O 1
ATOM 1337 N N . ILE A 1 175 ? 7.905 -1.203 31.159 1.00 90.88 175 ILE A N 1
ATOM 1338 C CA . ILE A 1 175 ? 8.302 -0.539 32.410 1.00 90.88 175 ILE A CA 1
ATOM 1339 C C . ILE A 1 175 ? 9.199 0.667 32.110 1.00 90.88 175 ILE A C 1
ATOM 1341 O O . ILE A 1 175 ? 8.977 1.751 32.644 1.00 90.88 175 ILE A O 1
ATOM 1345 N N . ARG A 1 176 ? 10.186 0.518 31.214 1.00 92.19 176 ARG A N 1
ATOM 1346 C CA . ARG A 1 176 ? 11.098 1.614 30.853 1.00 92.19 176 ARG A CA 1
ATOM 1347 C C . ARG A 1 176 ? 10.378 2.755 30.130 1.00 92.19 176 ARG A C 1
ATOM 1349 O O . ARG A 1 176 ? 10.680 3.916 30.390 1.00 92.19 176 ARG A O 1
ATOM 1356 N N . ALA A 1 177 ? 9.436 2.444 29.244 1.00 93.12 177 ALA A N 1
ATOM 1357 C CA . ALA A 1 177 ? 8.633 3.445 28.550 1.00 93.12 177 ALA A CA 1
ATOM 1358 C C . ALA A 1 177 ? 7.759 4.238 29.533 1.00 93.12 177 ALA A C 1
ATOM 1360 O O . ALA A 1 177 ? 7.756 5.468 29.492 1.00 93.12 177 ALA A O 1
ATOM 1361 N N . LEU A 1 178 ? 7.086 3.548 30.459 1.00 90.44 178 LEU A N 1
ATOM 1362 C CA . LEU A 1 178 ? 6.234 4.176 31.468 1.00 90.44 178 LEU A CA 1
ATOM 1363 C C . LEU A 1 178 ? 7.038 5.004 32.480 1.00 90.44 178 LEU A C 1
ATOM 1365 O O . LEU A 1 178 ? 6.634 6.120 32.799 1.00 90.44 178 LEU A O 1
ATOM 1369 N N . ALA A 1 179 ? 8.203 4.521 32.920 1.00 91.06 179 ALA A N 1
ATOM 1370 C CA . ALA A 1 179 ? 9.081 5.263 33.826 1.00 91.06 179 ALA A CA 1
ATOM 1371 C C . ALA A 1 179 ? 9.592 6.561 33.177 1.00 91.06 179 ALA A C 1
ATOM 1373 O O . ALA A 1 179 ? 9.558 7.632 33.786 1.00 91.06 179 ALA A O 1
ATOM 1374 N N . ASN A 1 180 ? 9.991 6.492 31.902 1.00 93.31 180 ASN A N 1
ATOM 1375 C CA . ASN A 1 180 ? 10.426 7.662 31.138 1.00 93.31 180 ASN A CA 1
ATOM 1376 C C . ASN A 1 180 ? 9.284 8.662 30.900 1.00 93.31 180 ASN A C 1
ATOM 1378 O O . A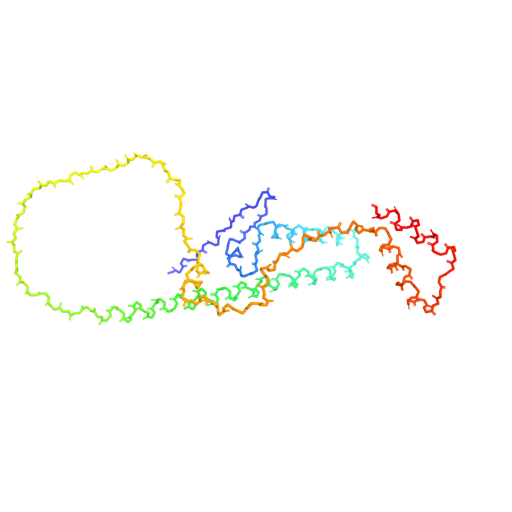SN A 1 180 ? 9.510 9.871 30.954 1.00 93.31 180 ASN A O 1
ATOM 1382 N N . PHE A 1 181 ? 8.068 8.172 30.647 1.00 92.62 181 PHE A N 1
ATOM 1383 C CA . PHE A 1 181 ? 6.891 9.012 30.432 1.00 92.62 181 PHE A CA 1
ATOM 1384 C C . PHE A 1 181 ? 6.464 9.744 31.711 1.00 92.62 181 PHE A C 1
ATOM 1386 O O . PHE A 1 181 ? 6.236 10.952 31.690 1.00 92.62 181 PHE A O 1
ATOM 1393 N N . LEU A 1 182 ? 6.409 9.029 32.838 1.00 90.25 182 LEU A N 1
ATOM 1394 C CA . LEU A 1 182 ? 5.981 9.574 34.128 1.00 90.25 182 LEU A CA 1
ATOM 1395 C C . LEU A 1 182 ? 7.095 10.335 34.864 1.00 90.25 182 LEU A C 1
ATOM 1397 O O . LEU A 1 182 ? 6.813 11.009 35.855 1.00 90.25 182 LEU A O 1
ATOM 1401 N N . LYS A 1 183 ? 8.348 10.233 34.394 1.00 91.75 183 LYS A N 1
ATOM 1402 C CA . LYS A 1 183 ? 9.560 10.790 35.028 1.00 91.75 183 LYS A CA 1
ATOM 1403 C C . LYS A 1 183 ? 9.698 10.407 36.509 1.00 91.75 183 LYS A C 1
ATOM 1405 O O . LYS A 1 183 ? 10.278 11.151 37.298 1.00 91.75 183 LYS A O 1
ATOM 1410 N N . ARG A 1 184 ? 9.151 9.250 36.876 1.00 91.19 184 ARG A N 1
ATOM 1411 C CA . ARG A 1 184 ? 9.225 8.640 38.205 1.00 91.19 184 ARG A CA 1
ATOM 1412 C C . ARG A 1 184 ? 9.330 7.130 38.061 1.00 91.19 184 ARG A C 1
ATOM 1414 O O . ARG A 1 184 ? 8.918 6.577 37.040 1.00 91.19 184 ARG A O 1
ATOM 1421 N N . ASP A 1 185 ? 9.800 6.481 39.116 1.00 88.50 185 ASP A N 1
ATOM 1422 C CA . ASP A 1 185 ? 9.764 5.027 39.204 1.00 88.50 185 ASP A CA 1
ATOM 1423 C C . ASP A 1 185 ? 8.317 4.532 39.376 1.00 88.50 185 ASP A C 1
ATOM 1425 O O . ASP A 1 185 ? 7.467 5.197 39.989 1.00 88.50 185 ASP A O 1
ATOM 1429 N N . LEU A 1 186 ? 8.024 3.372 38.781 1.00 86.56 186 LEU A N 1
ATOM 1430 C CA . LEU A 1 186 ? 6.732 2.707 38.941 1.00 86.56 186 LEU A CA 1
ATOM 1431 C C . LEU A 1 186 ? 6.655 2.050 40.318 1.00 86.56 186 LEU A C 1
ATOM 1433 O O . LEU A 1 186 ? 7.638 1.491 40.807 1.00 86.56 186 LEU A O 1
ATOM 1437 N N . THR A 1 187 ? 5.471 2.084 40.924 1.00 92.25 187 THR A N 1
ATOM 1438 C CA . THR A 1 187 ? 5.216 1.332 42.155 1.00 92.25 187 THR A CA 1
ATOM 1439 C C . THR A 1 187 ? 5.073 -0.163 41.850 1.00 92.25 187 THR A C 1
ATOM 1441 O O . THR A 1 187 ? 4.776 -0.562 40.722 1.00 92.25 187 THR A O 1
ATOM 1444 N N . GLU A 1 188 ? 5.257 -1.019 42.858 1.00 90.06 188 GLU A N 1
ATOM 1445 C CA . GLU A 1 188 ? 5.141 -2.477 42.684 1.00 90.06 188 GLU A CA 1
ATOM 1446 C C . GLU A 1 188 ? 3.755 -2.911 42.174 1.00 90.06 188 GLU A C 1
ATOM 1448 O O . GLU A 1 188 ? 3.640 -3.877 41.420 1.00 90.06 188 GLU A O 1
ATOM 1453 N N . GLU A 1 189 ? 2.697 -2.187 42.547 1.00 91.44 189 GLU A N 1
ATOM 1454 C CA . GLU A 1 189 ? 1.330 -2.447 42.084 1.00 91.44 189 GLU A CA 1
ATOM 1455 C C . GLU A 1 189 ? 1.168 -2.156 40.585 1.00 91.44 189 GLU A C 1
ATOM 1457 O O . GLU A 1 189 ? 0.555 -2.940 39.856 1.00 91.44 189 GLU A O 1
ATOM 1462 N N . GLU A 1 190 ? 1.765 -1.061 40.108 1.00 88.31 190 GLU A N 1
ATOM 1463 C CA . GLU A 1 190 ? 1.755 -0.681 38.695 1.00 88.31 190 GLU A CA 1
ATOM 1464 C C . GLU A 1 190 ? 2.551 -1.685 37.854 1.00 88.31 190 GLU A C 1
ATOM 1466 O O . GLU A 1 190 ? 2.092 -2.093 36.789 1.00 88.31 190 GLU A O 1
ATOM 1471 N N . ILE A 1 191 ? 3.696 -2.153 38.362 1.00 90.31 191 ILE A N 1
ATOM 1472 C CA . ILE A 1 191 ? 4.512 -3.180 37.698 1.00 90.31 191 ILE A CA 1
ATOM 1473 C C . ILE A 1 191 ? 3.720 -4.484 37.538 1.00 90.31 191 ILE A C 1
ATOM 1475 O O . ILE A 1 191 ? 3.675 -5.029 36.438 1.00 90.31 191 ILE A O 1
ATOM 1479 N N . ARG A 1 192 ? 3.016 -4.948 38.580 1.00 92.38 192 ARG A N 1
ATOM 1480 C CA . ARG A 1 192 ? 2.166 -6.155 38.493 1.00 92.38 192 ARG A CA 1
ATOM 1481 C C . ARG A 1 192 ? 1.017 -6.000 37.497 1.00 92.38 192 ARG A C 1
ATOM 1483 O O . ARG A 1 192 ? 0.630 -6.965 36.838 1.00 92.38 192 ARG A O 1
ATOM 1490 N N . SER A 1 193 ? 0.454 -4.797 37.385 1.00 92.12 193 SER A N 1
ATOM 1491 C CA . SER A 1 193 ? -0.572 -4.502 36.380 1.00 92.12 193 SER A CA 1
ATOM 1492 C C . SER A 1 193 ? -0.003 -4.610 34.962 1.00 92.12 193 SER A C 1
ATOM 1494 O O . SER A 1 193 ? -0.603 -5.262 34.106 1.00 92.12 193 SER A O 1
ATOM 1496 N N . VAL A 1 194 ? 1.191 -4.053 34.732 1.00 91.31 194 VAL A N 1
ATOM 1497 C CA . VAL A 1 194 ? 1.912 -4.153 33.453 1.00 91.31 194 VAL A CA 1
ATOM 1498 C C . VAL A 1 194 ? 2.262 -5.605 33.131 1.00 91.31 194 VAL A C 1
ATOM 1500 O O . VAL A 1 194 ? 2.078 -6.023 31.992 1.00 91.31 194 VAL A O 1
ATOM 1503 N N . GLU A 1 195 ? 2.690 -6.396 34.117 1.00 92.19 195 GLU A N 1
ATOM 1504 C CA . GLU A 1 195 ? 2.943 -7.831 33.940 1.00 92.19 195 GLU A CA 1
ATOM 1505 C C . GLU A 1 195 ? 1.714 -8.571 33.426 1.00 92.19 195 GLU A C 1
ATOM 1507 O O . GLU A 1 195 ? 1.775 -9.264 32.412 1.00 92.19 195 GLU A O 1
ATOM 1512 N N . LYS A 1 196 ? 0.569 -8.346 34.072 1.00 92.56 196 LYS A N 1
ATOM 1513 C CA . LYS A 1 196 ? -0.694 -8.980 33.699 1.00 92.56 196 LYS A CA 1
ATOM 1514 C C . LYS A 1 196 ? -1.187 -8.542 32.317 1.00 92.56 196 LYS A C 1
ATOM 1516 O O . LYS A 1 196 ? -1.798 -9.337 31.609 1.00 92.56 196 LYS A O 1
ATOM 1521 N N . GLN A 1 197 ? -0.938 -7.287 31.941 1.00 90.44 197 GLN A N 1
ATOM 1522 C CA . GLN A 1 197 ? -1.273 -6.776 30.613 1.00 90.44 197 GLN A CA 1
ATOM 1523 C C . GLN A 1 197 ? -0.363 -7.379 29.544 1.00 90.44 197 GLN A C 1
ATOM 1525 O O . GLN A 1 197 ? -0.870 -7.894 28.554 1.00 90.44 197 GLN A O 1
ATOM 1530 N N . VAL A 1 198 ? 0.955 -7.382 29.741 1.00 90.25 198 VAL A N 1
ATOM 1531 C CA . VAL A 1 198 ? 1.901 -7.969 28.779 1.00 90.25 198 VAL A CA 1
ATOM 1532 C C . VAL A 1 198 ? 1.639 -9.465 28.592 1.00 90.25 198 VAL A C 1
ATOM 1534 O O . VAL A 1 198 ? 1.621 -9.925 27.456 1.00 90.25 198 VAL A O 1
ATOM 1537 N N . ASP A 1 199 ? 1.325 -10.190 29.667 1.00 88.00 199 ASP A N 1
ATOM 1538 C CA . ASP A 1 199 ? 0.933 -11.604 29.606 1.00 88.00 199 ASP A CA 1
ATOM 1539 C C . ASP A 1 199 ? -0.407 -11.838 28.882 1.00 88.00 199 ASP A C 1
ATOM 1541 O O . ASP A 1 199 ? -0.667 -12.945 28.431 1.00 88.00 199 ASP A O 1
ATOM 1545 N N . SER A 1 200 ? -1.276 -10.827 28.773 1.00 90.56 200 SER A N 1
ATOM 1546 C CA . SER A 1 200 ? -2.535 -10.940 28.017 1.00 90.56 200 SER A CA 1
ATOM 1547 C C . SER A 1 200 ? -2.375 -10.709 26.511 1.00 90.56 200 SER A C 1
ATOM 1549 O O . SER A 1 200 ? -3.254 -11.094 25.741 1.00 90.56 200 SER A O 1
ATOM 1551 N N . TYR A 1 201 ? -1.277 -10.070 26.096 1.00 81.94 201 TYR A N 1
ATOM 1552 C CA . TYR A 1 201 ? -0.991 -9.726 24.699 1.00 81.94 201 TYR A CA 1
ATOM 1553 C C . TYR A 1 201 ? 0.060 -10.637 24.042 1.00 81.94 201 TYR A C 1
ATOM 1555 O O . TYR A 1 201 ? 0.255 -10.539 22.828 1.00 81.94 201 TYR A O 1
ATOM 1563 N N . LEU A 1 202 ? 0.733 -11.491 24.820 1.00 79.06 202 LEU A N 1
ATOM 1564 C CA . LEU A 1 202 ? 1.693 -12.506 24.365 1.00 79.06 202 LEU A CA 1
ATOM 1565 C C . LEU A 1 202 ? 1.088 -13.908 24.445 1.00 79.06 202 LEU A C 1
ATOM 1567 O O . LEU A 1 202 ? 1.383 -14.704 23.527 1.00 79.06 202 LEU A O 1
#

Radius of gyration: 33.26 Å; Cα contacts (8 Å, |Δi|>4): 76; chains: 1; bounding box: 71×49×104 Å

Secondary structure (DSSP, 8-state):
--------EEE-TTS-EEETTGGGSSS---HHHHHHHHHHHHHHHHHHHH-GGGHHHHHHHHHHHHHHHHHHHHHHHHHHHHHHHHHHHHHHHHHHHHT-----------------------------------HHHHHHHH------TT---------------HHHHHHHHHHHHHHHHHTSPPPHHHHHHHHHHHHHH-